Protein AF-A0A6P4Y037-F1 (afdb_monomer_lite)

Foldseek 3Di:
DDDDDDDDDDDDDDDDDDPDDPPPPDDDPVVVVVVVVVVVVVVVVVVVVVVVVVVVVVVVVVVVVVVVVVVVCLQQPPDVPRWFAQDVVRNCVRRRWDQADKHWHDVVIPPDDDHTAIAGTDDDDDDDDPPKQWWEWKKKKKWFQDAQCDVHGQWFWAFRNGDTFQEHACDDGPLNAANCLVVVNEDPRHVRRDRHRDMGMTIHIPRDPRRDDTRDIGHGPPPDPSIDMDMDTGHTDIDD

Organism: Branchiostoma belcheri (NCBI:txid7741)

pLDDT: mean 71.58, std 16.8, range [36.03, 97.5]

Structure (mmCIF, N/CA/C/O backbone):
data_AF-A0A6P4Y037-F1
#
_entry.id   AF-A0A6P4Y037-F1
#
loop_
_atom_site.group_PDB
_atom_site.id
_atom_site.type_symbol
_atom_site.label_atom_id
_atom_site.label_alt_id
_atom_site.label_comp_id
_atom_site.label_asym_id
_atom_site.label_entity_id
_atom_site.label_seq_id
_atom_site.pdbx_PDB_ins_code
_atom_site.Cartn_x
_atom_site.Cartn_y
_atom_site.Cartn_z
_atom_site.occupancy
_atom_site.B_iso_or_equiv
_atom_site.auth_seq_id
_atom_site.auth_comp_id
_atom_site.auth_asym_id
_atom_site.auth_atom_id
_atom_site.pdbx_PDB_model_num
ATOM 1 N N . MET A 1 1 ? -58.737 -23.165 139.922 1.00 46.06 1 MET A N 1
ATOM 2 C CA . MET A 1 1 ? -57.835 -24.198 139.369 1.00 46.06 1 MET A CA 1
ATOM 3 C C . MET A 1 1 ? -56.696 -23.477 138.660 1.00 46.06 1 MET A C 1
ATOM 5 O O . MET A 1 1 ? -56.949 -22.850 137.644 1.00 46.06 1 MET A O 1
ATOM 9 N N . GLY A 1 2 ? -55.505 -23.431 139.266 1.00 43.06 2 GLY A N 1
ATOM 10 C CA . GLY A 1 2 ? -54.270 -22.985 138.593 1.00 43.06 2 GLY A CA 1
ATOM 11 C C . GLY A 1 2 ? -53.546 -24.170 137.927 1.00 43.06 2 GLY A C 1
ATOM 12 O O . GLY A 1 2 ? -54.164 -25.226 137.804 1.00 43.06 2 GLY A O 1
ATOM 13 N N . PRO A 1 3 ? -52.217 -24.104 137.711 1.00 59.00 3 PRO A N 1
ATOM 14 C CA . PRO A 1 3 ? -51.467 -23.066 136.977 1.00 59.00 3 PRO A CA 1
ATOM 15 C C . PRO A 1 3 ? -50.309 -23.642 136.100 1.00 59.00 3 PRO A C 1
ATOM 17 O O . PRO A 1 3 ? -50.039 -24.831 136.168 1.00 59.00 3 PRO A O 1
ATOM 20 N N . ALA A 1 4 ? -49.592 -22.746 135.385 1.00 46.81 4 ALA A N 1
ATOM 21 C CA . ALA A 1 4 ? -48.190 -22.815 134.882 1.00 46.81 4 ALA A CA 1
ATOM 22 C C . ALA A 1 4 ? -47.787 -23.979 133.929 1.00 46.81 4 ALA A C 1
ATOM 24 O O . ALA A 1 4 ? -48.244 -25.097 134.065 1.00 46.81 4 ALA A O 1
ATOM 25 N N . GLY A 1 5 ? -46.907 -23.849 132.929 1.00 39.25 5 GLY A N 1
ATOM 26 C CA . GLY A 1 5 ? -45.852 -22.884 132.601 1.00 39.25 5 GLY A CA 1
ATOM 27 C C . GLY A 1 5 ? -45.168 -23.267 131.254 1.00 39.25 5 GLY A C 1
ATOM 28 O O . GLY A 1 5 ? -45.737 -24.060 130.508 1.00 39.25 5 GLY A O 1
ATOM 29 N N . PRO A 1 6 ? -43.989 -22.708 130.908 1.00 60.69 6 PRO A N 1
ATOM 30 C CA . PRO A 1 6 ? -43.602 -22.323 129.535 1.00 60.69 6 PRO A CA 1
ATOM 31 C C . PRO A 1 6 ? -42.522 -23.207 128.874 1.00 60.69 6 PRO A C 1
ATOM 33 O O . PRO A 1 6 ? -41.735 -23.818 129.587 1.00 60.69 6 PRO A O 1
ATOM 36 N N . ILE A 1 7 ? -42.383 -23.172 127.534 1.00 48.84 7 ILE A N 1
ATOM 37 C CA . ILE A 1 7 ? -41.143 -23.546 126.808 1.00 48.84 7 ILE A CA 1
ATOM 38 C C . ILE A 1 7 ? -40.977 -22.656 125.559 1.00 48.84 7 ILE A C 1
ATOM 40 O O . ILE A 1 7 ? -41.924 -22.457 124.803 1.00 48.84 7 ILE A O 1
ATOM 44 N N . GLY A 1 8 ? -39.776 -22.090 125.392 1.00 45.62 8 GLY A N 1
ATOM 45 C CA . GLY A 1 8 ? -39.368 -21.193 124.305 1.00 45.62 8 GLY A CA 1
ATOM 46 C C . GLY A 1 8 ? -38.952 -21.889 122.989 1.00 45.62 8 GLY A C 1
ATOM 47 O O . GLY A 1 8 ? -39.543 -22.895 122.611 1.00 45.62 8 GLY A O 1
ATOM 48 N N . PRO A 1 9 ? -37.988 -21.323 122.237 1.00 53.34 9 PRO A N 1
ATOM 49 C CA . PRO A 1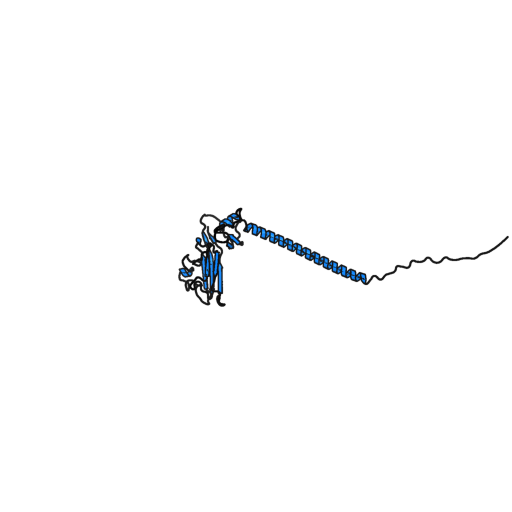 9 ? -38.153 -20.966 120.828 1.00 53.34 9 PRO A CA 1
ATOM 50 C C . PRO A 1 9 ? -37.649 -22.032 119.844 1.00 53.34 9 PRO A C 1
ATOM 52 O O . PRO A 1 9 ? -36.705 -22.760 120.129 1.00 53.34 9 PRO A O 1
ATOM 55 N N . GLN A 1 10 ? -38.209 -22.049 118.634 1.00 48.41 10 GLN A N 1
ATOM 56 C CA . GLN A 1 10 ? -37.624 -22.734 117.476 1.00 48.41 10 GLN A CA 1
ATOM 57 C C . GLN A 1 10 ? -37.529 -21.712 116.339 1.00 48.41 10 GLN A C 1
ATOM 59 O O . GLN A 1 10 ? -38.525 -21.362 115.706 1.00 48.41 10 GLN A O 1
ATOM 64 N N . GLY A 1 11 ? -36.326 -21.169 116.147 1.00 44.78 11 GLY A N 1
ATOM 65 C CA . GLY A 1 11 ? -35.997 -20.341 114.994 1.00 44.78 11 GLY A CA 1
ATOM 66 C C . GLY A 1 11 ? -36.106 -21.168 113.717 1.00 44.78 11 GLY A C 1
ATOM 67 O O . GLY A 1 11 ? -35.522 -22.245 113.616 1.00 44.78 11 GLY A O 1
ATOM 68 N N . LEU A 1 12 ? -36.871 -20.667 112.750 1.00 47.41 12 LEU A N 1
ATOM 69 C CA . LEU A 1 12 ? -36.958 -21.260 111.421 1.00 47.41 12 LEU A CA 1
ATOM 70 C C . LEU A 1 12 ? -35.676 -20.965 110.619 1.00 47.41 12 LEU A C 1
ATOM 72 O O . LEU A 1 12 ? -35.082 -19.894 110.778 1.00 47.41 12 LEU A O 1
ATOM 76 N N . PRO A 1 13 ? -35.228 -21.917 109.782 1.00 47.38 13 PRO A N 1
ATOM 77 C CA . PRO A 1 13 ? -33.900 -21.916 109.189 1.00 47.38 13 PRO A CA 1
ATOM 78 C C . PRO A 1 13 ? -33.744 -20.879 108.073 1.00 47.38 13 PRO A C 1
ATOM 80 O O . PRO A 1 13 ? -34.703 -20.404 107.468 1.00 47.38 13 PRO A O 1
ATOM 83 N N . GLY A 1 14 ? -32.479 -20.530 107.848 1.00 43.97 14 GLY A N 1
ATOM 84 C CA . GLY A 1 14 ? -32.017 -19.386 107.081 1.00 43.97 14 GLY A CA 1
ATOM 85 C C . GLY A 1 14 ? -32.585 -19.241 105.671 1.00 43.97 14 GLY A C 1
ATOM 86 O O . GLY A 1 14 ? -32.802 -20.190 104.923 1.00 43.97 14 GLY A O 1
ATOM 87 N N . ARG A 1 15 ? -32.737 -17.972 105.306 1.00 47.97 15 ARG A N 1
ATOM 88 C CA . ARG A 1 15 ? -32.942 -17.460 103.955 1.00 47.97 15 ARG A CA 1
ATOM 89 C C . ARG A 1 15 ? -31.844 -18.022 103.038 1.00 47.97 15 ARG A C 1
ATOM 91 O O . ARG A 1 15 ? -30.683 -17.638 103.161 1.00 47.97 15 ARG A O 1
ATOM 98 N N . ALA A 1 16 ? -32.203 -18.944 102.147 1.00 43.50 16 ALA A N 1
ATOM 99 C CA . ALA A 1 16 ? -31.295 -19.448 101.125 1.00 43.50 16 ALA A CA 1
ATOM 100 C C . ALA A 1 16 ? -30.916 -18.297 100.181 1.00 43.50 16 ALA A C 1
ATOM 102 O O . ALA A 1 16 ? -31.758 -17.736 99.481 1.00 43.50 16 ALA A O 1
ATOM 103 N N . VAL A 1 17 ? -29.641 -17.921 100.198 1.00 54.78 17 VAL A N 1
ATOM 104 C CA . VAL A 1 17 ? -29.031 -17.077 99.172 1.00 54.78 17 VAL A CA 1
ATOM 105 C C . VAL A 1 17 ? -28.939 -17.926 97.904 1.00 54.78 17 VAL A C 1
ATOM 107 O O . VAL A 1 17 ? -28.387 -19.025 97.942 1.00 54.78 17 VAL A O 1
ATOM 110 N N . CYS A 1 18 ? -29.499 -17.452 96.789 1.00 39.72 18 CYS A N 1
ATOM 111 C CA . CYS A 1 18 ? -29.304 -18.090 95.488 1.00 39.72 18 CYS A CA 1
ATOM 112 C C . CYS A 1 18 ? -27.795 -18.191 95.198 1.00 39.72 18 CYS A C 1
ATOM 114 O O . CYS A 1 18 ? -27.106 -17.175 95.326 1.00 39.72 18 CYS A O 1
ATOM 116 N N . PRO A 1 19 ? -27.254 -19.357 94.800 1.00 46.72 19 PRO A N 1
ATOM 117 C CA . PRO A 1 19 ? -25.864 -19.425 94.380 1.00 46.72 19 PRO A CA 1
ATOM 118 C C . PRO A 1 19 ? -25.681 -18.534 93.149 1.00 46.72 19 PRO A C 1
ATOM 120 O O . PRO A 1 19 ? -26.444 -18.621 92.182 1.00 46.72 19 PRO A O 1
ATOM 123 N N . ALA A 1 20 ? -24.678 -17.658 93.213 1.00 51.97 20 ALA A N 1
ATOM 124 C CA . ALA A 1 20 ? -24.208 -16.896 92.068 1.00 51.97 20 ALA A CA 1
ATOM 125 C C . ALA A 1 20 ? -23.927 -17.848 90.893 1.00 51.97 20 ALA A C 1
ATOM 127 O O . ALA A 1 20 ? -23.532 -18.999 91.087 1.00 51.97 20 ALA A O 1
ATOM 128 N N . GLY A 1 21 ? -24.210 -17.357 89.687 1.00 44.84 21 GLY A N 1
ATOM 129 C CA . GLY A 1 21 ? -24.325 -18.136 88.462 1.00 44.84 21 GLY A CA 1
ATOM 130 C C . GLY A 1 21 ? -23.210 -19.151 88.217 1.00 44.84 21 GLY A C 1
ATOM 131 O O . GLY A 1 21 ? -22.041 -18.937 88.529 1.00 44.84 21 GLY A O 1
ATOM 132 N N . ARG A 1 22 ? -23.588 -20.258 87.567 1.00 47.19 22 ARG A N 1
ATOM 133 C CA . ARG A 1 22 ? -22.626 -21.136 86.903 1.00 47.19 22 ARG A CA 1
ATOM 134 C C . ARG A 1 22 ? -21.908 -20.320 85.833 1.00 47.19 22 ARG A C 1
ATOM 136 O O . ARG A 1 22 ? -22.471 -20.051 84.775 1.00 47.19 22 ARG A O 1
ATOM 143 N N . THR A 1 23 ? -20.659 -19.966 86.094 1.00 49.66 23 THR A N 1
ATOM 144 C CA . THR A 1 23 ? -19.696 -19.588 85.064 1.00 49.66 23 THR A CA 1
ATOM 145 C C . THR A 1 23 ? -19.337 -20.853 84.284 1.00 49.66 23 THR A C 1
ATOM 147 O O . THR A 1 23 ? -18.338 -21.519 84.536 1.00 49.66 23 THR A O 1
ATOM 150 N N . GLY A 1 24 ? -20.205 -21.247 83.349 1.00 53.47 24 GLY A N 1
ATOM 151 C CA . GLY A 1 24 ? -19.812 -22.193 82.312 1.00 53.47 24 GLY A CA 1
ATOM 152 C C . GLY A 1 24 ? -18.671 -21.555 81.532 1.00 53.47 24 GLY A C 1
ATOM 153 O O . GLY A 1 24 ? -18.860 -20.474 80.993 1.00 53.47 24 GLY A O 1
ATOM 154 N N . THR A 1 25 ? -17.489 -22.171 81.530 1.00 56.25 25 THR A N 1
ATOM 155 C CA . THR A 1 25 ? -16.308 -21.693 80.801 1.00 56.25 25 THR A CA 1
ATOM 156 C C . THR A 1 25 ? -16.637 -21.497 79.316 1.00 56.25 25 THR A C 1
ATOM 158 O O . THR A 1 25 ? -16.788 -22.501 78.613 1.00 56.25 25 THR A O 1
ATOM 161 N N . PRO A 1 26 ? -16.702 -20.258 78.796 1.00 53.12 26 PRO A N 1
ATOM 162 C CA . PRO A 1 26 ? -16.909 -20.001 77.381 1.00 53.12 26 PRO A CA 1
ATOM 163 C C . PRO A 1 26 ? -15.596 -19.444 76.832 1.00 53.12 26 PRO A C 1
ATOM 165 O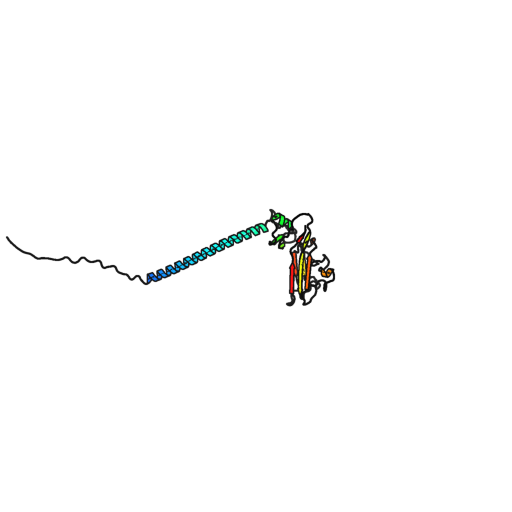 O . PRO A 1 26 ? -15.351 -18.249 76.926 1.00 53.12 26 PRO A O 1
ATOM 168 N N . ALA A 1 27 ? -14.682 -20.295 76.360 1.00 54.00 27 ALA A N 1
ATOM 169 C CA . ALA A 1 27 ? -13.371 -19.763 75.961 1.00 54.00 27 ALA A CA 1
ATOM 170 C C . ALA A 1 27 ? -12.726 -20.399 74.727 1.00 54.00 27 ALA A C 1
ATOM 172 O O . ALA A 1 27 ? -11.996 -19.708 74.030 1.00 54.00 27 ALA A O 1
ATOM 173 N N . LYS A 1 28 ? -12.978 -21.677 74.404 1.00 55.09 28 LYS A N 1
ATOM 174 C CA . LYS A 1 28 ? -12.270 -22.337 73.283 1.00 55.09 28 LYS A CA 1
ATOM 175 C C . LYS A 1 28 ? -13.087 -22.502 71.998 1.00 55.09 28 LYS A C 1
ATOM 177 O O . LYS A 1 28 ? -12.509 -22.435 70.921 1.00 55.09 28 LYS A O 1
ATOM 182 N N . SER A 1 29 ? -14.404 -22.696 72.082 1.00 57.47 29 SER A N 1
ATOM 183 C CA . SER A 1 29 ? -15.273 -22.825 70.898 1.00 57.47 29 SER A CA 1
ATOM 184 C C . SER A 1 29 ? -15.662 -21.476 70.287 1.00 57.47 29 SER A C 1
ATOM 186 O O . SER A 1 29 ? -15.746 -21.377 69.070 1.00 57.47 29 SER A O 1
ATOM 188 N N . SER A 1 30 ? -15.836 -20.440 71.116 1.00 63.47 30 SER A N 1
ATOM 189 C CA . SER A 1 30 ? -16.177 -19.079 70.671 1.00 63.47 30 SER A CA 1
ATOM 190 C C . SER A 1 30 ? -15.052 -18.458 69.847 1.00 63.47 30 SER A C 1
ATOM 192 O O . SER A 1 30 ? -15.274 -18.085 68.707 1.00 63.47 30 SER A O 1
ATOM 194 N N . ALA A 1 31 ? -13.815 -18.484 70.357 1.00 69.19 31 ALA A N 1
ATOM 195 C CA . ALA A 1 31 ? -12.675 -17.859 69.686 1.00 69.19 31 ALA A CA 1
ATOM 196 C C . ALA A 1 31 ? -12.398 -18.439 68.286 1.00 69.19 31 ALA A C 1
ATOM 198 O O . ALA A 1 31 ? -12.046 -17.704 67.372 1.00 69.19 31 ALA A O 1
ATOM 199 N N . ARG A 1 32 ? -12.595 -19.754 68.095 1.00 78.81 32 ARG A N 1
ATOM 200 C CA . ARG A 1 32 ? -12.432 -20.404 66.784 1.00 78.81 32 ARG A CA 1
ATOM 201 C C . ARG A 1 32 ? -13.523 -19.991 65.793 1.00 78.81 32 ARG A C 1
ATOM 203 O O . ARG A 1 32 ? -13.228 -19.828 64.613 1.00 78.81 32 ARG A O 1
ATOM 210 N N . ALA A 1 33 ? -14.757 -19.829 66.269 1.00 78.75 33 ALA A N 1
ATOM 211 C CA . ALA A 1 33 ? -15.854 -19.325 65.452 1.00 78.75 33 ALA A CA 1
ATOM 212 C C . ALA A 1 33 ? -15.632 -17.849 65.081 1.00 78.75 33 ALA A C 1
ATOM 214 O O . ALA A 1 33 ? -15.822 -17.487 63.924 1.00 78.75 33 ALA A O 1
ATOM 215 N N . ASP A 1 34 ? -15.139 -17.033 66.015 1.00 84.81 34 ASP A N 1
ATOM 216 C CA . ASP A 1 34 ? -14.835 -15.617 65.781 1.00 84.81 34 ASP A CA 1
ATOM 217 C C . ASP A 1 34 ? -13.745 -15.440 64.705 1.00 84.81 34 ASP A C 1
ATOM 219 O O . ASP A 1 34 ? -13.884 -14.601 63.815 1.00 84.81 34 ASP A O 1
ATOM 223 N N . THR A 1 35 ? -12.706 -16.288 64.706 1.00 87.56 35 THR A N 1
ATOM 224 C CA . THR A 1 35 ? -11.666 -16.285 63.657 1.00 87.56 35 THR A CA 1
ATOM 225 C C . THR A 1 35 ? -12.218 -16.685 62.284 1.00 87.56 35 THR A C 1
ATOM 227 O O . THR A 1 35 ? -11.934 -16.016 61.290 1.00 87.56 35 THR A O 1
ATOM 230 N N . GLN A 1 36 ? -13.058 -17.725 62.213 1.00 91.81 36 GLN A N 1
ATOM 231 C CA . GLN A 1 36 ? -13.683 -18.127 60.944 1.00 91.81 36 GLN A CA 1
ATOM 232 C C . GLN A 1 36 ? -14.624 -17.050 60.400 1.00 91.81 36 GLN A C 1
ATOM 234 O O . GLN A 1 36 ? -14.677 -16.839 59.191 1.00 91.81 36 GLN A O 1
ATOM 239 N N . ILE A 1 37 ? -15.346 -16.352 61.278 1.00 90.06 37 ILE A N 1
ATOM 240 C CA . ILE A 1 37 ? -16.203 -15.229 60.894 1.00 90.06 37 ILE A CA 1
ATOM 241 C C . ILE A 1 37 ? -15.354 -14.087 60.326 1.00 90.06 37 ILE A C 1
ATOM 243 O O . ILE A 1 37 ? -15.711 -13.553 59.278 1.00 90.06 37 ILE A O 1
ATOM 247 N N . SER A 1 38 ? -14.215 -13.754 60.946 1.00 90.44 38 SER A N 1
ATOM 248 C CA . SER A 1 38 ? -13.330 -12.705 60.421 1.00 90.44 38 SER A CA 1
ATOM 249 C C . SER A 1 38 ? -12.710 -13.060 59.065 1.00 90.44 38 SER A C 1
ATOM 251 O O . SER A 1 38 ? -12.646 -12.206 58.182 1.00 90.44 38 SER A O 1
ATOM 253 N N . GLU A 1 39 ? -12.320 -14.322 58.856 1.00 93.75 39 GLU A N 1
ATOM 254 C CA . GLU A 1 39 ? -11.796 -14.797 57.566 1.00 93.75 39 GLU A CA 1
ATOM 255 C C . GLU A 1 39 ? -12.875 -14.760 56.477 1.00 93.75 39 GLU A C 1
ATOM 257 O O . GLU A 1 39 ? -12.643 -14.247 55.384 1.00 93.75 39 GLU A O 1
ATOM 262 N N . LEU A 1 40 ? -14.086 -15.235 56.785 1.00 93.81 40 LEU A N 1
ATOM 263 C CA . LEU A 1 40 ? -15.228 -15.174 55.870 1.00 93.81 40 LEU A CA 1
ATOM 264 C C . LEU A 1 40 ? -15.601 -13.736 55.502 1.00 93.81 40 LEU A C 1
ATOM 266 O O . LEU A 1 40 ? -15.926 -13.471 54.348 1.00 93.81 40 LEU A O 1
ATOM 270 N N . GLN A 1 41 ? -15.537 -12.806 56.455 1.00 95.38 41 GLN A N 1
ATOM 271 C CA . GLN A 1 41 ? -15.779 -11.388 56.196 1.00 95.38 41 GLN A CA 1
ATOM 272 C C . GLN A 1 41 ? -14.710 -10.791 55.281 1.00 95.38 41 GLN A C 1
ATOM 274 O O . GLN A 1 41 ? -15.065 -10.078 54.345 1.00 95.38 41 GLN A O 1
ATOM 279 N N . SER A 1 42 ? -13.433 -11.115 55.502 1.00 95.12 42 SER A N 1
ATOM 280 C CA . SER A 1 42 ? -12.339 -10.676 54.628 1.00 95.12 42 SER A CA 1
ATOM 281 C C . SER A 1 42 ? -12.519 -11.203 53.204 1.00 95.12 42 SER A C 1
ATOM 283 O O . SER A 1 42 ? -12.482 -10.430 52.250 1.00 95.12 42 SER A O 1
ATOM 285 N N . ASN A 1 43 ? -12.816 -12.496 53.062 1.00 96.06 43 ASN A N 1
ATOM 286 C CA . ASN A 1 43 ? -13.037 -13.119 51.757 1.00 96.06 43 ASN A CA 1
ATOM 287 C C . ASN A 1 43 ? -14.269 -12.540 51.047 1.00 96.06 43 ASN A C 1
ATOM 289 O O . ASN A 1 43 ? -14.262 -12.371 49.832 1.00 96.06 43 ASN A O 1
ATOM 293 N N . TYR A 1 44 ? -15.331 -12.213 51.788 1.00 94.75 44 TYR A N 1
ATOM 294 C CA . TYR A 1 44 ? -16.520 -11.577 51.222 1.00 94.75 44 TYR A CA 1
ATOM 295 C C . TYR A 1 44 ? -16.228 -10.158 50.712 1.00 94.75 44 TYR A C 1
ATOM 297 O O . TYR A 1 44 ? -16.732 -9.774 49.656 1.00 94.75 44 TYR A O 1
ATOM 305 N N . GLN A 1 45 ? -15.401 -9.389 51.428 1.00 96.62 45 GLN A N 1
ATOM 306 C CA . GLN A 1 45 ? -14.959 -8.064 50.979 1.00 96.62 45 GLN A CA 1
ATOM 307 C C . GLN A 1 45 ? -14.123 -8.167 49.699 1.00 96.62 45 GLN A C 1
ATOM 309 O O . GLN A 1 45 ? -14.448 -7.509 48.713 1.00 96.62 45 GLN A O 1
ATOM 314 N N . GLU A 1 46 ? -13.130 -9.057 49.674 1.00 96.62 46 GLU A N 1
ATOM 315 C CA . GLU A 1 46 ? -12.274 -9.270 48.501 1.00 96.62 46 GLU A CA 1
ATOM 316 C C . GLU A 1 46 ? -13.083 -9.728 47.278 1.00 96.62 46 GLU A C 1
ATOM 318 O O . GLU A 1 46 ? -12.930 -9.191 46.180 1.00 96.62 46 GLU A O 1
ATOM 323 N N . LEU A 1 47 ? -14.024 -10.658 47.469 1.00 96.12 47 LEU A N 1
ATOM 324 C CA . LEU A 1 47 ? -14.909 -11.119 46.399 1.00 96.12 47 LEU A CA 1
ATOM 325 C C . LEU A 1 47 ? -15.827 -9.997 45.882 1.00 96.12 47 LEU A C 1
ATOM 327 O O . LEU A 1 47 ? -16.115 -9.924 44.684 1.00 96.12 47 LEU A O 1
ATOM 331 N N . THR A 1 48 ? -16.277 -9.104 46.767 1.00 95.62 48 THR A N 1
ATOM 332 C CA . THR A 1 48 ? -17.086 -7.935 46.389 1.00 95.62 48 THR A CA 1
ATOM 333 C C . THR A 1 48 ? -16.267 -6.960 45.546 1.00 95.62 48 THR A C 1
ATOM 335 O O . THR A 1 48 ? -16.748 -6.474 44.519 1.00 95.62 48 THR A O 1
ATOM 338 N N . GLU A 1 49 ? -15.014 -6.724 45.928 1.00 97.50 49 GLU A N 1
ATOM 339 C CA . GLU A 1 49 ? -14.093 -5.854 45.199 1.00 97.50 49 GLU A CA 1
ATOM 340 C C . GLU A 1 49 ? -13.766 -6.428 43.811 1.00 97.50 49 GLU A C 1
ATOM 342 O O . GLU A 1 49 ? -13.921 -5.732 42.805 1.00 97.50 49 GLU A O 1
ATOM 347 N N . GLN A 1 50 ? -13.473 -7.730 43.720 1.00 96.81 50 GLN A N 1
ATOM 348 C CA . GLN A 1 50 ? -13.285 -8.424 42.440 1.00 96.81 50 GLN A CA 1
ATOM 349 C C . GLN A 1 50 ? -14.523 -8.337 41.540 1.00 96.81 50 GLN A C 1
ATOM 351 O O . GLN A 1 50 ? -14.408 -8.049 40.347 1.00 96.81 50 GLN A O 1
ATOM 356 N N . THR A 1 51 ? -15.717 -8.535 42.104 1.00 95.62 51 THR A N 1
ATOM 357 C CA . THR A 1 51 ? -16.980 -8.440 41.354 1.00 95.62 51 THR A CA 1
ATOM 358 C C . THR A 1 51 ? -17.210 -7.020 40.831 1.00 95.62 51 THR A C 1
ATOM 360 O O . THR A 1 51 ? -17.663 -6.844 39.698 1.00 95.62 51 THR A O 1
ATOM 363 N N . SER A 1 52 ? -16.859 -5.998 41.618 1.00 97.19 52 SER A N 1
ATOM 364 C CA . SER A 1 52 ? -16.929 -4.598 41.185 1.00 97.19 52 SER A CA 1
ATOM 365 C C . SER A 1 52 ? -15.941 -4.291 40.050 1.00 97.19 52 SER A C 1
ATOM 367 O O . SER A 1 52 ? -16.317 -3.644 39.072 1.00 97.19 52 SER A O 1
ATOM 369 N N . GLY A 1 53 ? -14.722 -4.840 40.114 1.00 97.06 53 GLY A N 1
ATOM 370 C CA . GLY A 1 53 ? -13.706 -4.692 39.071 1.00 97.06 53 GLY A CA 1
ATOM 371 C C . GLY A 1 53 ? -14.114 -5.355 37.754 1.00 97.06 53 GLY A C 1
ATOM 372 O O . GLY A 1 53 ? -14.041 -4.727 36.699 1.00 97.06 53 GLY A O 1
ATOM 373 N N . LEU A 1 54 ? -14.630 -6.585 37.813 1.00 95.44 54 LEU A N 1
ATOM 374 C CA . LEU A 1 54 ? -15.174 -7.295 36.648 1.00 95.44 54 LEU A CA 1
ATOM 375 C C . LEU A 1 54 ? -16.349 -6.544 36.014 1.00 95.44 54 LEU A C 1
ATOM 377 O O . LEU A 1 54 ? -16.441 -6.451 34.791 1.00 95.44 54 LEU A O 1
ATOM 381 N N . ARG A 1 55 ? -17.231 -5.960 36.832 1.00 96.69 55 ARG A N 1
ATOM 382 C CA . ARG A 1 55 ? -18.329 -5.125 36.335 1.00 96.69 55 ARG A CA 1
ATOM 383 C C . ARG A 1 55 ? -17.807 -3.895 35.592 1.00 96.69 55 ARG A C 1
ATOM 385 O O . ARG A 1 55 ? -18.274 -3.613 34.494 1.00 96.69 55 ARG A O 1
ATOM 392 N N . GLN A 1 56 ? -16.808 -3.215 36.150 1.00 97.06 56 GLN A N 1
ATOM 393 C CA . GLN A 1 56 ? -16.185 -2.053 35.517 1.00 97.06 56 GLN A CA 1
ATOM 394 C C . GLN A 1 56 ? -15.517 -2.416 34.183 1.00 97.06 56 GLN A C 1
ATOM 396 O O . GLN A 1 56 ? -15.641 -1.670 33.212 1.00 97.06 56 GLN A O 1
ATOM 401 N N . GLN A 1 57 ? -14.840 -3.567 34.123 1.00 94.88 57 GLN A N 1
ATOM 402 C CA . GLN A 1 57 ? -14.228 -4.080 32.895 1.00 94.88 57 GLN A CA 1
ATOM 403 C C . GLN A 1 57 ? -15.269 -4.400 31.822 1.00 94.88 57 GLN A C 1
ATOM 405 O O . GLN A 1 57 ? -15.053 -4.077 30.657 1.00 94.88 57 GLN A O 1
ATOM 410 N N . ASN A 1 58 ? -16.406 -4.986 32.199 1.00 94.75 58 ASN A N 1
ATOM 411 C CA . ASN A 1 58 ? -17.492 -5.245 31.257 1.00 94.75 58 ASN A CA 1
ATOM 412 C C . ASN A 1 58 ? -18.082 -3.943 30.700 1.00 94.75 58 ASN A C 1
ATOM 414 O O . ASN A 1 58 ? -18.274 -3.838 29.493 1.00 94.75 58 ASN A O 1
ATOM 418 N N . GLU A 1 59 ? -18.285 -2.922 31.536 1.00 96.94 59 GLU A N 1
ATOM 419 C CA . GLU A 1 59 ? -18.756 -1.606 31.075 1.00 96.94 59 GLU A CA 1
ATOM 420 C C . GLU A 1 59 ? -17.748 -0.918 30.132 1.00 96.94 59 GLU A C 1
ATOM 422 O O . GLU A 1 59 ? -18.142 -0.246 29.176 1.00 96.94 59 GLU A O 1
ATOM 427 N N . ASP A 1 60 ? -16.443 -1.078 30.372 1.00 95.56 60 ASP A N 1
ATOM 428 C CA . ASP A 1 60 ? -15.399 -0.589 29.461 1.00 95.56 60 ASP A CA 1
ATOM 429 C C . ASP A 1 60 ? -15.407 -1.344 28.123 1.00 95.56 60 ASP A C 1
ATOM 431 O O . ASP A 1 60 ? -15.378 -0.730 27.053 1.00 95.56 60 ASP A O 1
ATOM 435 N N . LEU A 1 61 ? -15.521 -2.673 28.170 1.00 94.25 61 LEU A N 1
ATOM 436 C CA . LEU A 1 61 ? -15.619 -3.512 26.977 1.00 94.25 61 LEU A CA 1
ATOM 437 C C . LEU A 1 61 ? -16.852 -3.165 26.139 1.00 94.25 61 LEU A C 1
ATOM 439 O O . LEU A 1 61 ? -16.731 -3.023 24.923 1.00 94.25 61 LEU A O 1
ATOM 443 N N . GLU A 1 62 ? -18.008 -2.958 26.767 1.00 95.12 62 GLU A N 1
ATOM 444 C CA . GLU A 1 62 ? -19.233 -2.524 26.087 1.00 95.12 62 GLU A CA 1
ATOM 445 C C . GLU A 1 62 ? -19.062 -1.151 25.424 1.00 95.12 62 GLU A C 1
ATOM 447 O O . GLU A 1 62 ? -19.479 -0.955 24.279 1.00 95.12 62 GLU A O 1
ATOM 452 N N . LYS A 1 63 ? -18.373 -0.206 26.078 1.00 93.12 63 LYS A N 1
ATOM 453 C CA . LYS A 1 63 ? -18.050 1.093 25.463 1.00 93.12 63 LYS A CA 1
ATOM 454 C C . LYS A 1 63 ? -17.152 0.926 24.243 1.00 93.12 63 LYS A C 1
ATOM 456 O O . LYS A 1 63 ? -17.446 1.504 23.195 1.00 93.12 63 LYS A O 1
ATOM 461 N N . ARG A 1 64 ? -16.093 0.121 24.340 1.00 87.31 64 ARG A N 1
ATOM 462 C CA . ARG A 1 64 ? -15.176 -0.141 23.217 1.00 87.31 64 ARG A CA 1
ATOM 463 C C . ARG A 1 64 ? -15.883 -0.843 22.058 1.00 87.31 64 ARG A C 1
ATOM 465 O O . ARG A 1 64 ? -15.663 -0.468 20.908 1.00 87.31 64 ARG A O 1
ATOM 472 N N . LEU A 1 65 ? -16.776 -1.787 22.354 1.00 86.62 65 LEU A N 1
ATOM 473 C CA . LEU A 1 65 ? -17.646 -2.423 21.364 1.00 86.62 65 LEU A CA 1
ATOM 474 C C . LEU A 1 65 ? -18.568 -1.408 20.691 1.00 86.62 65 LEU A C 1
ATOM 476 O O . LEU A 1 65 ? -18.643 -1.402 19.470 1.00 86.62 65 LEU A O 1
ATOM 480 N N . SER A 1 66 ? -19.187 -0.489 21.437 1.00 86.88 66 SER A N 1
ATOM 481 C CA . SER A 1 66 ? -20.057 0.540 20.845 1.00 86.88 66 SER A CA 1
ATOM 482 C C . SER A 1 66 ? -19.309 1.452 19.861 1.00 86.88 66 SER A C 1
ATOM 484 O O . SER A 1 66 ? -19.838 1.821 18.809 1.00 86.88 66 SER A O 1
ATOM 486 N N . VAL A 1 67 ? -18.047 1.772 20.172 1.00 80.56 67 VAL A N 1
ATOM 487 C CA . VAL A 1 67 ? -17.162 2.540 19.292 1.00 80.56 67 VAL A CA 1
ATOM 488 C C . VAL A 1 67 ? -16.835 1.726 18.046 1.00 80.56 67 VAL A C 1
ATOM 490 O O . VAL A 1 67 ? -16.979 2.250 16.944 1.00 80.56 67 VAL A O 1
ATOM 493 N N . LEU A 1 68 ? -16.463 0.453 18.195 1.00 74.31 68 LEU A N 1
ATOM 494 C CA . LEU A 1 68 ? -16.192 -0.439 17.065 1.00 74.31 68 LEU A CA 1
ATOM 495 C C . LEU A 1 68 ? -17.426 -0.654 16.186 1.00 74.31 68 LEU A C 1
ATOM 497 O O . LEU A 1 68 ? -17.311 -0.571 14.973 1.00 74.31 68 LEU A O 1
ATOM 501 N N . GLU A 1 69 ? -18.614 -0.846 16.753 1.00 79.44 69 GLU A N 1
ATOM 502 C CA . GLU A 1 69 ? -19.860 -0.967 15.989 1.00 79.44 69 GLU A CA 1
ATOM 503 C C . GLU A 1 69 ? -20.205 0.314 15.233 1.00 79.44 69 GLU A C 1
ATOM 505 O O . GLU A 1 69 ? -20.768 0.264 14.142 1.00 79.44 69 GLU A O 1
ATOM 510 N N . LYS A 1 70 ? -19.914 1.481 15.814 1.00 69.75 70 LYS A N 1
ATOM 511 C CA . LYS A 1 70 ? -20.080 2.763 15.125 1.00 69.75 70 LYS A CA 1
ATOM 512 C C . LYS A 1 70 ? -19.085 2.900 13.973 1.00 69.75 70 LYS A C 1
ATOM 514 O O . LYS A 1 70 ? -19.485 3.348 12.905 1.00 69.75 70 LYS A O 1
ATOM 519 N N . HIS A 1 71 ? -17.838 2.468 14.166 1.00 62.00 71 HIS A N 1
ATOM 520 C CA . HIS A 1 71 ? -16.851 2.410 13.087 1.00 62.00 71 HIS A CA 1
ATOM 521 C C . HIS A 1 71 ? -17.302 1.441 12.000 1.00 62.00 71 HIS A C 1
ATOM 523 O O . HIS A 1 71 ? -17.386 1.852 10.856 1.00 62.00 71 HIS A O 1
ATOM 529 N N . ILE A 1 72 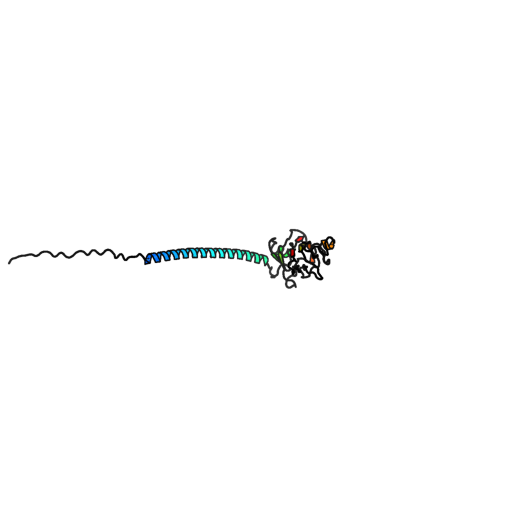? -17.712 0.220 12.354 1.00 63.78 72 ILE A N 1
ATOM 530 C CA . ILE A 1 72 ? -18.239 -0.764 11.405 1.00 63.78 72 ILE A CA 1
ATOM 531 C C . ILE A 1 72 ? -19.441 -0.192 10.666 1.00 63.78 72 ILE A C 1
ATOM 533 O O . ILE A 1 72 ? -19.420 -0.230 9.454 1.00 63.78 72 ILE A O 1
ATOM 537 N N . ARG A 1 73 ? -20.440 0.404 11.332 1.00 62.62 73 ARG A N 1
ATOM 538 C CA . ARG A 1 73 ? -21.581 1.044 10.646 1.00 62.62 73 ARG A CA 1
ATOM 539 C C . ARG A 1 73 ? -21.140 2.126 9.658 1.00 62.62 73 ARG A C 1
ATOM 541 O O . ARG A 1 73 ? -21.692 2.182 8.567 1.00 62.62 73 ARG A O 1
ATOM 548 N N . ASN A 1 74 ? -20.138 2.930 10.009 1.00 54.00 74 ASN A N 1
ATOM 549 C CA . ASN A 1 74 ? -19.557 3.926 9.108 1.00 54.00 74 ASN A CA 1
ATOM 550 C C . ASN A 1 74 ? -18.755 3.291 7.955 1.00 54.00 74 ASN A C 1
ATOM 552 O O . ASN A 1 74 ? -18.815 3.785 6.838 1.00 54.00 74 ASN A O 1
ATOM 556 N N . THR A 1 75 ? -18.060 2.175 8.186 1.00 50.38 75 THR A N 1
ATOM 557 C CA . THR A 1 75 ? -17.304 1.415 7.173 1.00 50.38 75 THR A CA 1
ATOM 558 C C . THR A 1 75 ? -18.214 0.551 6.287 1.00 50.38 75 THR A C 1
ATOM 560 O O . THR A 1 75 ? -17.905 0.295 5.129 1.00 50.38 75 THR A O 1
ATOM 563 N N . THR A 1 76 ? -19.357 0.109 6.814 1.00 49.69 76 THR A N 1
ATOM 564 C CA . THR A 1 76 ? -20.371 -0.720 6.157 1.00 49.69 76 THR A CA 1
ATOM 565 C C . THR A 1 76 ? -21.613 0.085 5.803 1.00 49.69 76 THR A C 1
ATOM 567 O O . THR A 1 76 ? -22.685 -0.512 5.661 1.00 49.69 76 THR A O 1
ATOM 570 N N . HIS A 1 77 ? -21.506 1.408 5.621 1.00 50.59 77 HIS A N 1
ATOM 571 C CA . HIS A 1 77 ? -22.537 2.212 4.957 1.00 50.59 77 HIS A CA 1
ATOM 572 C C . HIS A 1 77 ? -22.584 1.850 3.457 1.00 50.59 77 HIS A C 1
ATOM 574 O O . HIS A 1 77 ? -22.351 2.636 2.543 1.00 50.59 77 HIS A O 1
ATOM 580 N N . SER A 1 78 ? -22.903 0.579 3.211 1.00 47.28 78 SER A N 1
ATOM 581 C CA . SER A 1 78 ? -23.963 0.191 2.311 1.00 47.28 78 SER A CA 1
ATOM 582 C C . SER A 1 78 ? -25.054 1.253 2.354 1.00 47.28 78 SER A C 1
ATOM 584 O O . SER A 1 78 ? -25.811 1.398 3.314 1.00 47.28 78 SER A O 1
ATOM 586 N N . ASP A 1 79 ? -25.114 2.018 1.277 1.00 50.59 79 ASP A N 1
ATOM 587 C CA . ASP A 1 79 ? -26.378 2.564 0.840 1.00 50.59 79 ASP A CA 1
ATOM 588 C C . ASP A 1 79 ? -27.381 1.397 0.670 1.00 50.59 79 ASP A C 1
ATOM 590 O O . ASP A 1 79 ? -26.998 0.221 0.691 1.00 50.59 79 ASP A O 1
ATOM 594 N N . SER A 1 80 ? -28.659 1.711 0.486 1.00 52.03 80 SER A N 1
ATOM 595 C CA . SER A 1 80 ? -29.822 0.812 0.307 1.00 52.03 80 SER A CA 1
ATOM 596 C C . SER A 1 80 ? -29.660 -0.429 -0.612 1.00 52.03 80 SER A C 1
ATOM 598 O O . SER A 1 80 ? -30.567 -1.255 -0.707 1.00 52.03 80 SER A O 1
ATOM 600 N N . THR A 1 81 ? -28.511 -0.592 -1.266 1.00 56.72 81 THR A N 1
ATOM 601 C CA . THR A 1 81 ? -28.112 -1.660 -2.184 1.00 56.72 81 THR A CA 1
ATOM 602 C C . THR A 1 81 ? -27.240 -2.766 -1.561 1.00 56.72 81 THR A C 1
ATOM 604 O O . THR A 1 81 ? -27.190 -3.857 -2.126 1.00 56.72 81 THR A O 1
ATOM 607 N N . GLY A 1 82 ? -26.578 -2.545 -0.413 1.00 65.19 82 GLY A N 1
ATOM 608 C CA . GLY A 1 82 ? -25.756 -3.576 0.252 1.00 65.19 82 GLY A CA 1
ATOM 609 C C . GLY A 1 82 ? -24.362 -3.815 -0.349 1.00 65.19 82 GLY A C 1
ATOM 610 O O . GLY A 1 82 ? -23.731 -4.815 -0.008 1.00 65.19 82 GLY A O 1
ATOM 611 N N . TYR A 1 83 ? -23.880 -2.932 -1.232 1.00 69.94 83 TYR A N 1
ATOM 612 C CA . TYR A 1 83 ? -22.613 -3.110 -1.954 1.00 69.94 83 TYR A CA 1
ATOM 613 C C . TYR A 1 83 ? -21.539 -2.078 -1.570 1.00 69.94 83 TYR A C 1
ATOM 615 O O . TYR A 1 83 ? -21.885 -0.917 -1.298 1.00 69.94 83 TYR A O 1
ATOM 623 N N . PRO A 1 84 ? -20.246 -2.475 -1.560 1.00 71.06 84 PRO A N 1
ATOM 624 C CA . PRO A 1 84 ? -19.144 -1.546 -1.337 1.00 71.06 84 PRO A CA 1
ATOM 625 C C . PRO A 1 84 ? -19.107 -0.445 -2.412 1.00 71.06 84 PRO A C 1
ATOM 627 O O . PRO A 1 84 ? -19.540 -0.680 -3.541 1.00 71.06 84 PRO A O 1
ATOM 630 N N . PRO A 1 85 ? -18.632 0.764 -2.072 1.00 73.38 85 PRO A N 1
ATOM 631 C CA . PRO A 1 85 ? -18.422 1.837 -3.042 1.00 73.38 85 PRO A CA 1
ATOM 632 C C . PRO A 1 85 ? -17.404 1.428 -4.112 1.00 73.38 85 PRO A C 1
ATOM 634 O O . PRO A 1 85 ? -16.472 0.687 -3.833 1.00 73.38 85 PRO A O 1
ATOM 637 N N . SER A 1 86 ? -17.560 1.925 -5.331 1.00 73.75 86 SER A N 1
ATOM 638 C CA . SER A 1 86 ? -16.709 1.601 -6.480 1.00 73.75 86 SER A CA 1
ATOM 639 C C . SER A 1 86 ? -15.445 2.455 -6.586 1.00 73.75 86 SER A C 1
ATOM 641 O O . SER A 1 86 ? -14.488 2.075 -7.258 1.00 73.75 86 SER A O 1
ATOM 643 N N . SER A 1 87 ? -15.398 3.597 -5.899 1.00 68.12 87 SER A N 1
ATOM 644 C CA . SER A 1 87 ? -14.259 4.515 -5.937 1.00 68.12 87 SER A CA 1
ATOM 645 C C . SER A 1 87 ? -14.092 5.290 -4.631 1.00 68.12 87 SER A C 1
ATOM 647 O O . SER A 1 87 ? -15.012 5.387 -3.820 1.00 68.12 87 SER A O 1
ATOM 649 N N . CYS A 1 88 ? -12.915 5.894 -4.440 1.00 66.38 88 CYS A N 1
ATOM 650 C CA . CYS A 1 88 ? -12.675 6.819 -3.330 1.00 66.38 88 CYS A CA 1
ATOM 651 C C . CYS A 1 88 ? -13.568 8.070 -3.393 1.00 66.38 88 CYS A C 1
ATOM 653 O O . CYS A 1 88 ? -13.924 8.601 -2.346 1.00 66.38 88 CYS A O 1
ATOM 655 N N . THR A 1 89 ? -13.973 8.515 -4.588 1.00 66.06 89 THR A N 1
ATOM 656 C CA . THR A 1 89 ? -14.959 9.596 -4.753 1.00 66.06 89 THR A CA 1
ATOM 657 C C . THR A 1 89 ? -16.293 9.192 -4.133 1.00 66.06 89 THR A C 1
ATOM 659 O O . THR A 1 89 ? -16.866 9.929 -3.338 1.00 66.06 89 THR A O 1
ATOM 662 N N . GLU A 1 90 ? -16.741 7.968 -4.404 1.00 69.31 90 GLU A N 1
ATOM 663 C CA . GLU A 1 90 ? -17.980 7.442 -3.840 1.00 69.31 90 GLU A CA 1
ATOM 664 C C . GLU A 1 90 ? -17.869 7.189 -2.325 1.00 69.31 90 GLU A C 1
ATOM 666 O O . GLU A 1 90 ? -18.820 7.433 -1.585 1.00 69.31 90 GLU A O 1
ATOM 671 N N . VAL A 1 91 ? -16.698 6.769 -1.829 1.00 71.25 91 VAL A N 1
ATOM 672 C CA . VAL A 1 91 ? -16.401 6.720 -0.382 1.00 71.25 91 VAL A CA 1
ATOM 673 C C . VAL A 1 91 ? -16.540 8.111 0.251 1.00 71.25 91 VAL 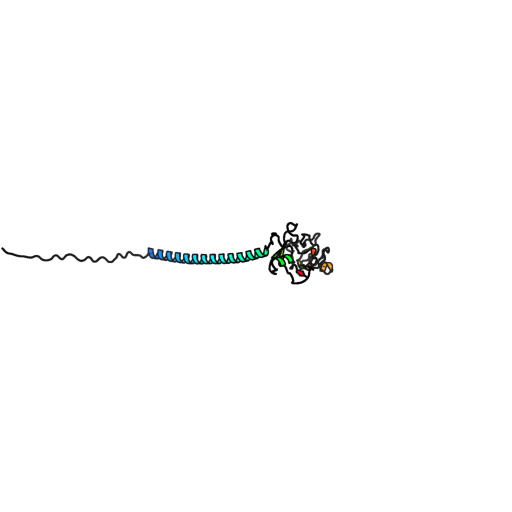A C 1
ATOM 675 O O . VAL A 1 91 ? -17.180 8.251 1.296 1.00 71.25 91 VAL A O 1
ATOM 678 N N . ALA A 1 92 ? -15.973 9.139 -0.386 1.00 67.25 92 ALA A N 1
ATOM 679 C CA . ALA A 1 92 ? -16.027 10.516 0.089 1.00 67.25 92 ALA A CA 1
ATOM 680 C C . ALA A 1 92 ? -17.454 11.054 0.166 1.00 67.25 92 ALA A C 1
ATOM 682 O O . ALA A 1 92 ? -17.844 11.620 1.187 1.00 67.25 92 ALA A O 1
ATOM 683 N N . GLU A 1 93 ? -18.232 10.840 -0.896 1.00 67.44 93 GLU A N 1
ATOM 684 C CA . GLU A 1 93 ? -19.629 11.266 -0.989 1.00 67.44 93 GLU A CA 1
ATOM 685 C C . GLU A 1 93 ? -20.518 10.551 0.036 1.00 67.44 93 GLU A C 1
ATOM 687 O O . GLU A 1 93 ? -21.433 11.163 0.591 1.00 67.44 93 GLU A O 1
ATOM 692 N N . ARG A 1 94 ? -20.250 9.267 0.316 1.00 70.88 94 ARG A N 1
ATOM 693 C CA . ARG A 1 94 ? -21.069 8.449 1.225 1.00 70.88 94 ARG A CA 1
ATOM 694 C C . ARG A 1 94 ? -20.755 8.656 2.703 1.00 70.88 94 ARG A C 1
ATOM 696 O O . ARG A 1 94 ? -21.665 8.570 3.527 1.00 70.88 94 ARG A O 1
ATOM 703 N N . SER A 1 95 ? -19.487 8.815 3.079 1.00 61.59 95 SER A N 1
ATOM 704 C CA . SER A 1 95 ? -19.077 8.683 4.491 1.00 61.59 95 SER A CA 1
ATOM 705 C C . SER A 1 95 ? -18.029 9.694 4.952 1.00 61.59 95 SER A C 1
ATOM 707 O O . SER A 1 95 ? -17.752 9.758 6.151 1.00 61.59 95 SER A O 1
ATOM 709 N N . GLY A 1 96 ? -17.484 10.504 4.041 1.00 61.59 96 GLY A N 1
ATOM 710 C CA . GLY A 1 96 ? -16.304 11.317 4.315 1.00 61.59 96 GLY A CA 1
ATOM 711 C C . GLY A 1 96 ? -15.029 10.470 4.401 1.00 61.59 96 GLY A C 1
ATOM 712 O O . GLY A 1 96 ? -15.060 9.270 4.687 1.00 61.59 96 GLY A O 1
ATOM 713 N N . ILE A 1 97 ? -13.893 11.099 4.114 1.00 64.31 97 ILE A N 1
ATOM 714 C CA . ILE A 1 97 ? -12.585 10.445 4.088 1.00 64.31 97 ILE A CA 1
ATOM 715 C C . ILE A 1 97 ? -11.808 10.745 5.375 1.00 64.31 97 ILE A C 1
ATOM 717 O O . ILE A 1 97 ? -11.816 11.868 5.868 1.00 64.31 97 ILE A O 1
ATOM 721 N N . ASP A 1 98 ? -11.163 9.712 5.906 1.00 61.41 98 ASP A N 1
ATOM 722 C CA . ASP A 1 98 ? -10.277 9.715 7.061 1.00 61.41 98 ASP A CA 1
ATOM 723 C C . ASP A 1 98 ? -8.962 9.020 6.677 1.00 61.41 98 ASP A C 1
ATOM 725 O O . ASP A 1 98 ? -8.917 7.848 6.286 1.00 61.41 98 ASP A O 1
ATOM 729 N N . ASP A 1 99 ? -7.878 9.775 6.808 1.00 57.25 99 ASP A N 1
ATOM 730 C CA . ASP A 1 99 ? -6.526 9.472 6.348 1.00 57.25 99 ASP A CA 1
ATOM 731 C C . ASP A 1 99 ? -5.884 8.270 7.070 1.00 57.25 99 ASP A C 1
ATOM 733 O O . ASP A 1 99 ? -4.831 7.769 6.636 1.00 57.25 99 ASP A O 1
ATOM 737 N N . GLN A 1 100 ? -6.495 7.826 8.178 1.00 53.44 100 GLN A N 1
ATOM 738 C CA . GLN A 1 100 ? -6.061 6.706 9.022 1.00 53.44 100 GLN A CA 1
ATOM 739 C C . GLN A 1 100 ? -6.936 5.448 8.884 1.00 53.44 100 GLN A C 1
ATOM 741 O O . GLN A 1 100 ? -6.625 4.423 9.497 1.00 53.44 100 GLN A O 1
ATOM 746 N N . THR A 1 101 ? -7.994 5.496 8.070 1.00 64.00 101 THR A N 1
ATOM 747 C CA . THR A 1 101 ? -8.994 4.425 7.973 1.00 64.00 101 THR A CA 1
ATOM 748 C C . THR A 1 101 ? -8.805 3.561 6.719 1.00 64.00 101 THR A C 1
ATOM 750 O O . THR A 1 101 ? -8.402 4.033 5.656 1.00 64.00 101 THR A O 1
ATOM 753 N N . PHE A 1 102 ? -9.079 2.258 6.841 1.00 68.00 102 PHE A N 1
ATOM 754 C CA . PHE A 1 102 ? -9.130 1.340 5.703 1.00 68.00 102 PHE A CA 1
ATOM 755 C C . PHE A 1 102 ? -10.531 1.337 5.076 1.00 68.00 102 PHE A C 1
ATOM 757 O O . PHE A 1 102 ? -11.530 1.245 5.790 1.00 68.00 102 PHE A O 1
ATOM 764 N N . TYR A 1 103 ? -10.602 1.374 3.747 1.00 67.44 103 TYR A N 1
ATOM 765 C CA . TYR A 1 103 ? -11.842 1.380 2.972 1.00 67.44 103 TYR A CA 1
ATOM 766 C C . TYR A 1 103 ? -11.958 0.122 2.126 1.00 67.44 103 TYR A C 1
ATOM 768 O O . TYR A 1 103 ? -10.995 -0.284 1.487 1.00 67.44 103 TYR A O 1
ATOM 776 N N . VAL A 1 104 ? -13.140 -0.490 2.093 1.00 71.44 104 VAL A N 1
ATOM 777 C CA . VAL A 1 104 ? -13.429 -1.581 1.159 1.00 71.44 104 VAL A CA 1
ATOM 778 C C . VAL A 1 104 ? -14.115 -0.979 -0.055 1.00 71.44 104 VAL A C 1
ATOM 780 O O . VAL A 1 104 ? -15.194 -0.404 0.091 1.00 71.44 104 VAL A O 1
ATOM 783 N N . ILE A 1 105 ? -13.501 -1.113 -1.228 1.00 70.12 105 ILE A N 1
ATOM 784 C CA . ILE A 1 105 ? -14.094 -0.690 -2.497 1.00 70.12 105 ILE A CA 1
ATOM 785 C C . ILE A 1 105 ? -14.282 -1.873 -3.445 1.00 70.12 105 ILE A C 1
ATOM 787 O O . ILE A 1 105 ? -13.521 -2.837 -3.403 1.00 70.12 105 ILE A O 1
ATOM 791 N N . ASP A 1 106 ? -15.292 -1.795 -4.300 1.00 74.50 106 ASP A N 1
ATOM 792 C CA . ASP A 1 106 ? -15.634 -2.764 -5.343 1.00 74.50 106 ASP A CA 1
ATOM 793 C C . ASP A 1 106 ? -15.565 -2.063 -6.718 1.00 74.50 106 ASP A C 1
ATOM 795 O O . ASP A 1 106 ? -16.582 -1.549 -7.195 1.00 74.50 106 ASP A O 1
ATOM 799 N N . PRO A 1 107 ? -14.364 -1.950 -7.328 1.00 66.56 107 PRO A N 1
ATOM 800 C CA . PRO A 1 107 ? -14.150 -1.136 -8.529 1.00 66.56 107 PRO A CA 1
ATOM 801 C C . PRO A 1 107 ? -14.951 -1.595 -9.752 1.00 66.56 107 PRO A C 1
ATOM 803 O O . PRO A 1 107 ? -15.332 -0.777 -10.590 1.00 66.56 107 PRO A O 1
ATOM 806 N N . ASP A 1 108 ? -15.195 -2.900 -9.885 1.00 67.00 108 ASP A N 1
ATOM 807 C CA . ASP A 1 108 ? -15.977 -3.485 -10.976 1.00 67.00 108 ASP A CA 1
ATOM 808 C C . ASP A 1 108 ? -17.480 -3.537 -10.676 1.00 67.00 108 ASP A C 1
ATOM 810 O O . ASP A 1 108 ? -18.301 -3.647 -11.603 1.00 67.00 108 ASP A O 1
ATOM 814 N N . GLY A 1 109 ? -17.843 -3.371 -9.408 1.00 67.31 109 GLY A N 1
ATOM 815 C CA . GLY A 1 109 ? -19.206 -3.288 -8.934 1.00 67.31 109 GLY A CA 1
ATOM 816 C C . GLY A 1 109 ? -19.849 -4.663 -8.733 1.00 67.31 109 GLY A C 1
ATOM 817 O O . GLY A 1 109 ? -19.297 -5.719 -9.054 1.00 67.31 109 GLY A O 1
ATOM 818 N N . PRO A 1 110 ? -21.099 -4.676 -8.248 1.00 67.25 110 PRO A N 1
ATOM 819 C CA . PRO A 1 110 ? -21.699 -5.879 -7.707 1.00 67.25 110 PRO A CA 1
ATOM 820 C C . PRO A 1 110 ? -21.814 -7.014 -8.723 1.00 67.25 110 PRO A C 1
ATOM 822 O O . PRO A 1 110 ? -22.425 -6.874 -9.786 1.00 67.25 110 PRO A O 1
ATOM 825 N N . ARG A 1 111 ? -21.335 -8.194 -8.308 1.00 63.78 111 ARG A N 1
ATOM 826 C CA . ARG A 1 111 ? -21.390 -9.461 -9.064 1.00 63.78 111 ARG A CA 1
ATOM 827 C C . ARG A 1 111 ? -20.539 -9.466 -10.339 1.00 63.78 111 ARG A C 1
ATOM 829 O O . ARG A 1 111 ? -20.837 -10.239 -11.255 1.00 63.78 111 ARG A O 1
ATOM 836 N N . ARG A 1 112 ? -19.504 -8.628 -10.411 1.00 60.84 112 ARG A N 1
ATOM 837 C CA . ARG A 1 112 ? -18.452 -8.732 -11.426 1.00 60.84 112 ARG A CA 1
ATOM 838 C C . ARG A 1 112 ? -17.208 -9.415 -10.842 1.00 60.84 112 ARG A C 1
ATOM 840 O O . ARG A 1 112 ? -17.208 -9.829 -9.690 1.00 60.84 112 ARG A O 1
ATOM 847 N N . GLY A 1 113 ? -16.295 -9.797 -11.732 1.00 56.97 113 GLY A N 1
ATOM 848 C CA . GLY A 1 113 ? -15.352 -10.905 -11.553 1.00 56.97 113 GLY A CA 1
ATOM 849 C C . GLY A 1 113 ? -14.227 -10.702 -10.536 1.00 56.97 113 GLY A C 1
ATOM 850 O O . GLY A 1 113 ? -13.413 -11.618 -10.400 1.00 56.97 113 GLY A O 1
ATOM 851 N N . VAL A 1 114 ? -14.155 -9.567 -9.840 1.00 61.38 114 VAL A N 1
ATOM 852 C CA . VAL A 1 114 ? -13.124 -9.291 -8.835 1.00 61.38 114 VAL A CA 1
ATOM 853 C C . VAL A 1 114 ? -13.775 -9.070 -7.469 1.00 61.38 114 VAL A C 1
ATOM 855 O O . VAL A 1 114 ? -14.855 -8.510 -7.340 1.00 61.38 114 VAL A O 1
ATOM 858 N N . LEU A 1 115 ? -13.154 -9.611 -6.418 1.00 64.00 115 LEU A N 1
ATOM 859 C CA . LEU A 1 115 ? -13.628 -9.376 -5.056 1.00 64.00 115 LEU A CA 1
ATOM 860 C C . LEU A 1 115 ? -13.295 -7.939 -4.627 1.00 64.00 115 LEU A C 1
ATOM 862 O O . LEU A 1 115 ? -12.231 -7.439 -5.002 1.00 64.00 115 LEU A O 1
ATOM 866 N N . PRO A 1 116 ? -14.127 -7.319 -3.771 1.00 68.25 116 PRO A N 1
ATOM 867 C CA . PRO A 1 116 ? -13.824 -6.016 -3.198 1.00 68.25 116 PRO A CA 1
ATOM 868 C C . PRO A 1 116 ? -12.439 -5.994 -2.545 1.00 68.25 116 PRO A C 1
ATOM 870 O O . PRO A 1 116 ? -12.024 -6.960 -1.896 1.00 68.25 116 PRO A O 1
ATOM 873 N N . MET A 1 117 ? -11.733 -4.880 -2.698 1.00 65.06 117 MET A N 1
ATOM 874 C CA . MET A 1 117 ? -10.366 -4.694 -2.222 1.00 65.06 117 MET A CA 1
ATOM 875 C C . MET A 1 117 ? -10.294 -3.693 -1.075 1.00 65.06 117 MET A C 1
ATOM 877 O O . MET A 1 117 ? -11.098 -2.767 -0.980 1.00 65.06 117 MET A O 1
ATOM 881 N N . LEU A 1 118 ? -9.307 -3.892 -0.200 1.00 64.62 118 LEU A N 1
ATOM 882 C CA . LEU A 1 118 ? -9.047 -3.025 0.941 1.00 64.62 118 LEU A CA 1
ATOM 883 C C . LEU A 1 118 ? -8.018 -1.955 0.555 1.00 64.62 118 LEU A C 1
ATOM 885 O O . LEU A 1 118 ? -6.871 -2.269 0.245 1.00 64.62 118 LEU A O 1
ATOM 889 N N . LEU A 1 119 ? -8.421 -0.694 0.610 1.00 62.44 119 LEU A N 1
ATOM 890 C CA . LEU A 1 119 ? -7.570 0.480 0.465 1.00 62.44 119 LEU A CA 1
ATOM 891 C C . LEU A 1 119 ? -7.169 1.009 1.839 1.00 62.44 119 LEU A C 1
ATOM 893 O O . LEU A 1 119 ? -8.009 1.136 2.725 1.00 62.44 119 LEU A O 1
ATOM 897 N N . GLN A 1 120 ? -5.900 1.367 2.015 1.00 58.03 120 GLN A N 1
ATOM 898 C CA . GLN A 1 120 ? -5.421 2.038 3.223 1.00 58.03 120 GLN A CA 1
ATOM 899 C C . GLN A 1 120 ? -5.456 3.558 3.022 1.00 58.03 120 GLN A C 1
ATOM 901 O O . GLN A 1 120 ? -4.496 4.151 2.524 1.00 58.03 120 GLN A O 1
ATOM 906 N N . GLY A 1 121 ? -6.568 4.176 3.420 1.00 57.56 121 GLY A N 1
ATOM 907 C CA . GLY A 1 121 ? -6.859 5.587 3.192 1.00 57.56 121 GLY A CA 1
ATOM 908 C C . GLY A 1 121 ? -7.280 5.879 1.750 1.00 57.56 121 GLY A C 1
ATOM 909 O O . GLY A 1 121 ? -6.741 5.325 0.793 1.00 57.56 121 GLY A O 1
ATOM 910 N N . CYS A 1 122 ? -8.243 6.778 1.604 1.00 59.28 122 CYS A N 1
ATOM 911 C CA . CYS A 1 122 ? -8.458 7.524 0.372 1.00 59.28 122 CYS A CA 1
ATOM 912 C C . CYS A 1 122 ? -7.888 8.925 0.619 1.00 59.28 122 CYS A C 1
ATOM 914 O O . CYS A 1 122 ? -8.003 9.422 1.728 1.00 59.28 122 CYS A O 1
ATOM 916 N N . ASP A 1 123 ? -7.233 9.544 -0.355 1.00 55.09 123 ASP A N 1
ATOM 917 C CA . ASP A 1 123 ? -6.765 10.929 -0.232 1.00 55.09 123 ASP A CA 1
ATOM 918 C C . ASP A 1 123 ? -7.433 11.713 -1.363 1.00 55.09 123 ASP A C 1
ATOM 920 O O . ASP A 1 123 ? -7.072 11.557 -2.534 1.00 55.09 123 ASP A O 1
ATOM 924 N N . ILE A 1 124 ? -8.503 12.444 -1.032 1.00 54.47 124 ILE A N 1
ATOM 925 C CA . ILE A 1 124 ? -9.156 13.369 -1.962 1.00 54.47 124 ILE A CA 1
ATOM 926 C C . ILE A 1 124 ? -8.610 14.762 -1.674 1.00 54.47 124 ILE A C 1
ATOM 928 O O . ILE A 1 124 ? -9.014 15.439 -0.733 1.00 54.47 124 ILE A O 1
ATOM 932 N N . LEU A 1 125 ? -7.649 15.214 -2.470 1.00 47.97 125 LEU A N 1
ATOM 933 C CA . LEU A 1 125 ? -7.216 16.600 -2.360 1.00 47.97 125 LEU A CA 1
ATOM 934 C C . LEU A 1 125 ? -8.376 17.495 -2.820 1.00 47.97 125 LEU A C 1
ATOM 936 O O . LEU A 1 125 ? -8.883 17.362 -3.933 1.00 47.97 125 LEU A O 1
ATOM 940 N N . GLU A 1 126 ? -8.846 18.358 -1.922 1.00 42.75 126 GLU A N 1
ATOM 941 C CA . GLU A 1 126 ? -10.033 19.182 -2.125 1.00 42.75 126 GLU A CA 1
ATOM 942 C C . GLU A 1 126 ? -9.928 20.122 -3.349 1.00 42.75 126 GLU A C 1
ATOM 944 O O . GLU A 1 126 ? -8.999 20.917 -3.476 1.00 42.75 126 GLU A O 1
ATOM 949 N N . GLN A 1 127 ? -11.010 20.089 -4.139 1.00 37.69 127 GLN A N 1
ATOM 950 C CA . GLN A 1 127 ? -11.633 21.163 -4.930 1.00 37.69 127 GLN A CA 1
ATOM 951 C C . GLN A 1 127 ? -11.199 21.430 -6.398 1.00 37.69 127 GLN A C 1
ATOM 953 O O . GLN A 1 127 ? -10.163 22.015 -6.697 1.00 37.69 127 GLN A O 1
ATOM 958 N N . HIS A 1 128 ? -12.192 21.164 -7.270 1.00 36.03 128 HIS A N 1
ATOM 959 C CA . HIS A 1 128 ? -12.504 21.735 -8.595 1.00 36.03 128 HIS A CA 1
ATOM 960 C C . HIS A 1 128 ? -11.940 21.083 -9.874 1.00 36.03 128 HIS A C 1
ATOM 962 O O . HIS A 1 128 ? -11.009 21.594 -10.486 1.00 36.03 128 HIS A O 1
ATOM 968 N N . GLY A 1 129 ? -12.671 20.095 -10.410 1.00 41.78 129 GLY A N 1
ATOM 969 C CA . GLY A 1 129 ? -12.683 19.796 -11.851 1.00 41.78 129 GLY A CA 1
ATOM 970 C C . GLY A 1 129 ? -13.072 18.351 -12.190 1.00 41.78 129 GLY A C 1
ATOM 971 O O . GLY A 1 129 ? -12.654 17.441 -11.485 1.00 41.78 129 GLY A O 1
ATOM 972 N N . PRO A 1 130 ? -13.861 18.089 -13.254 1.00 41.88 130 PRO A N 1
ATOM 973 C CA . PRO A 1 130 ? -14.047 16.741 -13.777 1.00 41.88 130 PRO A CA 1
ATOM 974 C C . PRO A 1 130 ? -12.828 16.372 -14.633 1.00 41.88 130 PRO A C 1
ATOM 976 O O . PRO A 1 130 ? -12.867 16.439 -15.862 1.00 41.88 130 PRO A O 1
ATOM 979 N N . SER A 1 131 ? -11.720 16.028 -13.984 1.00 39.78 131 SER A N 1
ATOM 980 C CA . SER A 1 131 ? -10.527 15.505 -14.651 1.00 39.78 131 SER A CA 1
ATOM 981 C C . SER A 1 131 ? -9.751 14.551 -13.752 1.00 39.78 131 SER A C 1
ATOM 983 O O . SER A 1 131 ? -8.546 14.682 -13.611 1.00 39.78 131 SER A O 1
ATOM 985 N N . GLU A 1 132 ? -10.434 13.544 -13.200 1.00 44.12 132 GLU A N 1
ATOM 986 C CA . GLU A 1 132 ? -9.852 12.537 -12.304 1.00 44.12 132 GLU A CA 1
ATOM 987 C C . GLU A 1 132 ? -8.495 12.008 -12.823 1.00 44.12 132 GLU A C 1
ATOM 989 O O . GLU A 1 132 ? -8.372 11.233 -13.788 1.00 44.12 132 GLU A O 1
ATOM 994 N N . CYS A 1 133 ? -7.418 12.475 -12.196 1.00 40.09 133 CYS A N 1
ATOM 995 C CA . CYS A 1 133 ? -6.056 12.082 -12.491 1.00 40.09 133 CYS A CA 1
ATOM 996 C C . CYS A 1 133 ? -5.469 11.301 -11.326 1.00 40.09 133 CYS A C 1
ATOM 998 O O . CYS A 1 133 ? -4.586 11.783 -10.634 1.00 40.09 133 CYS A O 1
ATOM 1000 N N . CYS A 1 134 ? -5.897 10.050 -11.141 1.00 42.44 134 CYS A N 1
ATOM 1001 C CA . CYS A 1 134 ? -5.237 9.159 -10.189 1.00 42.44 134 CYS A CA 1
ATOM 1002 C C . CYS A 1 134 ? -3.820 8.785 -10.641 1.00 42.44 134 CYS A C 1
ATOM 1004 O O . CYS A 1 134 ? -3.631 8.049 -11.607 1.00 42.44 134 CYS A O 1
ATOM 1006 N N . GLY A 1 135 ? -2.818 9.331 -9.951 1.00 48.28 135 GLY A N 1
ATOM 1007 C CA . GLY A 1 135 ? -1.451 8.836 -9.962 1.00 48.28 135 GLY A CA 1
ATOM 1008 C C . GLY A 1 135 ? -1.353 7.607 -9.063 1.00 48.28 135 GLY A C 1
ATOM 1009 O O . GLY A 1 135 ? -1.912 7.553 -7.968 1.00 48.28 135 GLY A O 1
ATOM 1010 N N . GLY A 1 136 ? -0.672 6.571 -9.529 1.00 54.22 136 GLY A N 1
ATOM 1011 C CA . GLY A 1 136 ? -0.520 5.361 -8.736 1.00 54.22 136 GLY A CA 1
ATOM 1012 C C . GLY A 1 136 ? 0.436 5.532 -7.576 1.00 54.22 136 GLY A C 1
ATOM 1013 O O . GLY A 1 136 ? 1.202 6.496 -7.518 1.00 54.22 136 GLY A O 1
ATOM 1014 N N . PRO A 1 137 ? 0.409 4.568 -6.651 1.00 60.16 137 PRO A N 1
ATOM 1015 C CA . PRO A 1 137 ? 1.329 4.556 -5.538 1.00 60.16 137 PRO A CA 1
ATOM 1016 C C . PRO A 1 137 ? 2.775 4.476 -6.028 1.00 60.16 137 PRO A C 1
ATOM 1018 O O . PRO A 1 137 ? 3.074 3.914 -7.089 1.00 60.16 137 PRO A O 1
ATOM 1021 N N . VAL A 1 138 ? 3.687 5.025 -5.227 1.00 64.75 138 VAL A N 1
ATOM 1022 C CA . VAL A 1 138 ? 5.107 4.713 -5.378 1.00 64.75 138 VAL A CA 1
ATOM 1023 C C . VAL A 1 138 ? 5.290 3.265 -4.958 1.00 64.75 138 VAL A C 1
ATOM 1025 O O . VAL A 1 138 ? 5.008 2.909 -3.815 1.00 64.75 138 VAL A O 1
ATOM 1028 N N . ILE A 1 139 ? 5.737 2.433 -5.887 1.00 68.31 139 ILE A N 1
ATOM 1029 C CA . ILE A 1 139 ? 6.199 1.086 -5.582 1.00 68.31 139 ILE A CA 1
ATOM 1030 C C . ILE A 1 139 ? 7.716 1.155 -5.430 1.00 68.31 139 ILE A C 1
ATOM 1032 O O . ILE A 1 139 ? 8.390 1.693 -6.311 1.00 68.31 139 ILE A O 1
ATOM 1036 N N . SER A 1 140 ? 8.242 0.672 -4.305 1.00 66.44 140 SER A N 1
ATOM 1037 C CA . SER A 1 140 ? 9.680 0.455 -4.122 1.00 66.44 140 SER A CA 1
ATOM 1038 C C . SER A 1 140 ? 9.929 -1.005 -3.779 1.00 66.44 140 SER A C 1
ATOM 1040 O O . SER A 1 140 ? 9.232 -1.588 -2.942 1.00 66.44 140 SER A O 1
ATOM 1042 N N . LEU A 1 141 ? 10.903 -1.587 -4.464 1.00 63.12 141 LEU A N 1
ATOM 1043 C CA . LEU A 1 141 ? 11.382 -2.942 -4.278 1.00 63.12 141 LEU A CA 1
ATOM 1044 C C . LEU A 1 141 ? 12.877 -2.872 -4.000 1.00 63.12 141 LEU A C 1
ATOM 1046 O O . LEU A 1 141 ? 13.616 -2.217 -4.733 1.00 63.12 141 LEU A O 1
ATOM 1050 N N . GLN A 1 142 ? 13.309 -3.565 -2.954 1.00 65.00 142 GLN A N 1
ATOM 1051 C CA . GLN A 1 142 ? 14.703 -3.692 -2.579 1.00 65.00 142 GLN A CA 1
ATOM 1052 C C . GLN A 1 142 ? 15.043 -5.171 -2.413 1.00 65.00 142 GLN A C 1
ATOM 1054 O O . GLN A 1 142 ? 14.397 -5.863 -1.634 1.00 65.00 142 GLN A O 1
ATOM 1059 N N . THR A 1 143 ? 16.038 -5.665 -3.146 1.00 61.50 143 THR A N 1
ATOM 1060 C CA . THR A 1 143 ? 16.410 -7.089 -3.160 1.00 61.50 143 THR A CA 1
ATOM 1061 C C . THR A 1 143 ? 17.914 -7.272 -3.010 1.00 61.50 143 THR A C 1
ATOM 1063 O O . THR A 1 143 ? 18.706 -6.415 -3.419 1.00 61.50 143 THR A O 1
ATOM 1066 N N . ALA A 1 144 ? 18.313 -8.393 -2.418 1.00 52.69 144 ALA A N 1
ATOM 1067 C CA . ALA A 1 144 ? 19.676 -8.900 -2.430 1.00 52.69 144 ALA A CA 1
ATOM 1068 C C . ALA A 1 144 ? 19.630 -10.374 -2.844 1.00 52.69 144 ALA A C 1
ATOM 1070 O O . ALA A 1 144 ? 18.912 -11.165 -2.242 1.00 52.69 144 ALA A O 1
ATOM 1071 N N . HIS A 1 145 ? 20.406 -10.718 -3.875 1.00 56.34 145 HIS A N 1
ATOM 1072 C CA . HIS A 1 145 ? 20.516 -12.074 -4.416 1.00 56.34 145 HIS A CA 1
ATOM 1073 C C . HIS A 1 145 ? 19.187 -12.636 -4.961 1.00 56.34 145 HIS A C 1
ATOM 1075 O O . HIS A 1 145 ? 18.937 -13.821 -4.844 1.00 56.34 145 HIS A O 1
ATOM 1081 N N . GLN A 1 146 ? 18.343 -11.787 -5.564 1.00 56.94 146 GLN A N 1
ATOM 1082 C CA . GLN A 1 146 ? 17.115 -12.204 -6.259 1.00 56.94 146 GLN A CA 1
ATOM 1083 C C . GLN A 1 146 ? 17.124 -11.713 -7.706 1.00 56.94 146 GLN A C 1
ATOM 1085 O O . GLN A 1 146 ? 17.690 -10.657 -8.012 1.00 56.94 146 GLN A O 1
ATOM 1090 N N . VAL A 1 147 ? 16.456 -12.451 -8.589 1.00 57.69 147 VAL A N 1
ATOM 1091 C CA . VAL A 1 147 ? 16.133 -11.996 -9.949 1.00 57.69 147 VAL A CA 1
ATOM 1092 C C . VAL A 1 147 ? 14.644 -11.662 -10.012 1.00 57.69 147 VAL A C 1
ATOM 1094 O O . VAL A 1 147 ? 13.863 -12.230 -9.267 1.00 57.69 147 VAL A O 1
ATOM 1097 N N . ILE A 1 148 ? 14.208 -10.734 -10.870 1.00 58.62 148 ILE A N 1
ATOM 1098 C CA . ILE A 1 148 ? 12.773 -10.429 -11.061 1.00 58.62 148 ILE A CA 1
ATOM 1099 C C . ILE A 1 148 ? 12.236 -11.153 -12.305 1.00 58.62 148 ILE A C 1
ATOM 1101 O O . ILE A 1 148 ? 11.053 -11.499 -12.360 1.00 58.62 148 ILE A O 1
ATOM 1105 N N . TRP A 1 149 ? 13.097 -11.423 -13.290 1.00 60.78 149 TRP A N 1
ATOM 1106 C CA . TRP A 1 149 ? 12.759 -11.975 -14.601 1.00 60.78 149 TRP A CA 1
ATOM 1107 C C . TRP A 1 149 ? 13.696 -13.123 -15.038 1.00 60.78 149 TRP A C 1
ATOM 1109 O O . TRP A 1 149 ? 14.411 -13.000 -16.034 1.00 60.78 149 TRP A O 1
ATOM 1119 N N . GLU A 1 150 ? 13.663 -14.284 -14.375 1.00 53.88 150 GLU A N 1
ATOM 1120 C CA . GLU A 1 150 ? 14.367 -15.493 -14.850 1.00 53.88 150 GLU A CA 1
ATOM 1121 C C . GLU A 1 150 ? 13.430 -16.400 -15.677 1.00 53.88 150 GLU A C 1
ATOM 1123 O O . GLU A 1 150 ? 12.646 -17.181 -15.144 1.00 53.88 150 GLU A O 1
ATOM 1128 N N . HIS A 1 151 ? 13.462 -16.272 -17.014 1.00 58.66 151 HIS A N 1
ATOM 1129 C CA . HIS A 1 151 ? 12.596 -16.956 -18.009 1.00 58.66 151 HIS A CA 1
ATOM 1130 C C . HIS A 1 151 ? 11.072 -16.706 -17.899 1.00 58.66 151 HIS A C 1
ATOM 1132 O O . HIS A 1 151 ? 10.367 -16.775 -18.912 1.00 58.66 151 HIS A O 1
ATOM 1138 N N . ARG A 1 152 ? 10.563 -16.385 -16.706 1.00 63.44 152 ARG A N 1
ATOM 1139 C CA . ARG A 1 152 ? 9.227 -15.880 -16.367 1.00 63.44 152 ARG A CA 1
ATOM 1140 C C . ARG A 1 152 ? 9.372 -14.858 -15.225 1.00 63.44 152 ARG A C 1
ATOM 1142 O O . ARG A 1 152 ? 10.310 -14.979 -14.443 1.00 63.44 152 ARG A O 1
ATOM 1149 N N . PRO A 1 153 ? 8.477 -13.862 -15.114 1.00 68.56 153 PRO A N 1
ATOM 1150 C CA . PRO A 1 153 ? 8.443 -12.975 -13.951 1.00 68.56 153 PRO A CA 1
ATOM 1151 C C . PRO A 1 153 ? 8.304 -13.784 -12.664 1.00 68.56 153 PRO A C 1
ATOM 1153 O O . PRO A 1 153 ? 7.336 -14.533 -12.519 1.00 68.56 153 PRO A O 1
ATOM 1156 N N . VAL A 1 154 ? 9.243 -13.609 -11.739 1.00 73.56 154 VAL A N 1
ATOM 1157 C CA . VAL A 1 154 ? 9.158 -14.145 -10.374 1.00 73.56 154 VAL A CA 1
ATOM 1158 C C . VAL A 1 154 ? 8.642 -13.093 -9.395 1.00 73.56 154 VAL A C 1
ATOM 1160 O O . VAL A 1 154 ? 8.043 -13.460 -8.390 1.00 73.56 154 VAL A O 1
ATOM 1163 N N . ALA A 1 155 ? 8.739 -11.802 -9.734 1.00 81.06 155 ALA A N 1
ATOM 1164 C CA . ALA A 1 155 ? 8.031 -10.734 -9.035 1.00 81.06 155 ALA A CA 1
ATOM 1165 C C . ALA A 1 155 ? 7.227 -9.847 -9.997 1.00 81.06 155 ALA A C 1
ATOM 1167 O O . ALA A 1 155 ? 7.688 -9.491 -11.083 1.00 81.06 155 ALA A O 1
ATOM 1168 N N . TRP A 1 156 ? 6.004 -9.494 -9.598 1.00 86.50 156 TRP A N 1
ATOM 1169 C CA . TRP A 1 156 ? 5.106 -8.607 -10.340 1.00 86.50 156 TRP A CA 1
ATOM 1170 C C . TRP A 1 156 ? 4.005 -8.046 -9.437 1.00 86.50 156 TRP A C 1
ATOM 1172 O O . TRP A 1 156 ? 3.733 -8.560 -8.351 1.00 86.50 156 TRP A O 1
ATOM 1182 N N . TRP A 1 157 ? 3.319 -7.014 -9.915 1.00 87.69 157 TRP A N 1
ATOM 1183 C CA . TRP A 1 157 ? 2.090 -6.527 -9.299 1.00 87.69 157 TRP A CA 1
ATOM 1184 C C . TRP A 1 157 ? 0.880 -6.837 -10.184 1.00 87.69 157 TRP A C 1
ATOM 1186 O O . TRP A 1 157 ? 1.003 -7.104 -11.383 1.00 87.69 157 TRP A O 1
ATOM 1196 N N . VAL A 1 158 ? -0.292 -6.879 -9.562 1.00 85.19 158 VAL A N 1
ATOM 1197 C CA . VAL A 1 158 ? -1.564 -7.222 -10.203 1.00 85.19 158 VAL A CA 1
ATOM 1198 C C . VAL A 1 158 ? -2.430 -5.973 -10.266 1.00 85.19 158 VAL A C 1
ATOM 1200 O O . VAL A 1 158 ? -2.579 -5.273 -9.261 1.00 85.19 158 VAL A O 1
ATOM 1203 N N . THR A 1 159 ? -2.979 -5.700 -11.442 1.00 85.88 159 THR A N 1
ATOM 1204 C CA . THR A 1 159 ? -3.898 -4.589 -11.702 1.00 85.88 159 THR A CA 1
ATOM 1205 C C . THR A 1 159 ? -5.263 -4.842 -11.060 1.00 85.88 159 THR A C 1
ATOM 1207 O O . THR A 1 159 ? -5.584 -5.972 -10.683 1.00 85.88 159 THR A O 1
ATOM 1210 N N . TRP A 1 160 ? -6.093 -3.804 -10.946 1.00 79.12 160 TRP A N 1
ATOM 1211 C CA . TRP A 1 160 ? -7.434 -3.917 -10.355 1.00 79.12 160 TRP A CA 1
ATOM 1212 C C . TRP A 1 160 ? -8.325 -4.969 -11.040 1.00 79.12 160 TRP A C 1
ATOM 1214 O O . TRP A 1 160 ? -9.127 -5.611 -10.373 1.00 79.12 160 TRP A O 1
ATOM 1224 N N . ASP A 1 161 ? -8.154 -5.194 -12.347 1.00 82.69 161 ASP A N 1
ATOM 1225 C CA . ASP A 1 161 ? -8.892 -6.187 -13.140 1.00 82.69 161 ASP A CA 1
ATOM 1226 C C . ASP A 1 161 ? -8.233 -7.581 -13.147 1.00 82.69 161 ASP A C 1
ATOM 1228 O O . ASP A 1 161 ? -8.597 -8.454 -13.937 1.00 82.69 161 ASP A O 1
ATOM 1232 N N . GLY A 1 162 ? -7.251 -7.811 -12.270 1.00 82.00 162 GLY A N 1
ATOM 1233 C CA . GLY A 1 162 ? -6.616 -9.114 -12.073 1.00 82.00 162 GLY A CA 1
ATOM 1234 C C . GLY A 1 162 ? -5.535 -9.465 -13.098 1.00 82.00 162 GLY A C 1
ATOM 1235 O O . GLY A 1 162 ? -4.997 -10.576 -13.054 1.00 82.00 162 GLY A O 1
ATOM 1236 N N . ARG A 1 163 ? -5.182 -8.553 -14.013 1.00 91.56 163 ARG A N 1
ATOM 1237 C CA . ARG A 1 163 ? -4.074 -8.777 -14.947 1.00 91.56 163 ARG A CA 1
ATOM 1238 C C . ARG A 1 163 ? -2.736 -8.641 -14.234 1.00 91.56 163 ARG A C 1
ATOM 1240 O O . ARG A 1 163 ? -2.535 -7.814 -13.351 1.00 91.56 163 ARG A O 1
ATOM 1247 N N . GLN A 1 164 ? -1.781 -9.450 -14.666 1.00 89.31 164 GLN A N 1
ATOM 1248 C CA . GLN A 1 164 ? -0.389 -9.277 -14.286 1.00 89.31 164 GLN A CA 1
ATOM 1249 C C . GLN A 1 164 ? 0.199 -8.080 -15.039 1.00 89.31 164 GLN A C 1
ATOM 1251 O O . GLN A 1 164 ? 0.194 -8.067 -16.271 1.00 89.31 164 GLN A O 1
ATOM 1256 N N . ALA A 1 165 ? 0.716 -7.100 -14.303 1.00 90.88 165 ALA A N 1
ATOM 1257 C CA . ALA A 1 165 ? 1.418 -5.975 -14.895 1.00 90.88 165 ALA A CA 1
ATOM 1258 C C . ALA A 1 165 ? 2.800 -6.396 -15.412 1.00 90.88 165 ALA A C 1
ATOM 1260 O O . ALA A 1 165 ? 3.481 -7.246 -14.831 1.00 90.88 165 ALA A O 1
ATOM 1261 N N . ASP A 1 166 ? 3.218 -5.768 -16.505 1.00 90.38 166 ASP A N 1
ATOM 1262 C CA . ASP A 1 166 ? 4.473 -6.040 -17.204 1.00 90.38 166 ASP A CA 1
ATOM 1263 C C . ASP A 1 166 ? 5.474 -4.883 -17.093 1.00 90.38 166 ASP A C 1
ATOM 1265 O O . ASP A 1 166 ? 6.399 -4.770 -17.887 1.00 90.38 166 ASP A O 1
ATOM 1269 N N . TYR A 1 167 ? 5.308 -3.998 -16.117 1.00 91.38 167 TYR A N 1
ATOM 1270 C CA . TYR A 1 167 ? 6.180 -2.851 -15.892 1.00 91.38 167 TYR A CA 1
ATOM 1271 C C . TYR A 1 167 ? 6.219 -2.502 -14.404 1.00 91.38 167 TYR A C 1
ATOM 1273 O O . TYR A 1 167 ? 5.340 -2.896 -13.641 1.00 91.38 167 TYR A O 1
ATOM 1281 N N . TRP A 1 168 ? 7.240 -1.760 -13.987 1.00 90.75 168 TRP A N 1
ATOM 1282 C CA . TRP A 1 168 ? 7.447 -1.331 -12.601 1.00 90.75 168 TRP A CA 1
ATOM 1283 C C . TRP A 1 168 ? 7.391 0.196 -12.468 1.00 90.75 168 TRP A C 1
ATOM 1285 O O . TRP A 1 168 ? 7.188 0.912 -13.449 1.00 90.75 168 TRP A O 1
ATOM 1295 N N . GLY A 1 169 ? 7.560 0.698 -11.241 1.00 89.56 169 GLY A N 1
ATOM 1296 C CA . GLY A 1 169 ? 7.531 2.125 -10.924 1.00 89.56 169 GLY A CA 1
ATOM 1297 C C . GLY A 1 169 ? 8.339 2.979 -11.908 1.00 89.56 169 GLY A C 1
ATOM 1298 O O . GLY A 1 169 ? 9.492 2.681 -12.225 1.00 89.56 169 GLY A O 1
ATOM 1299 N N . GLY A 1 170 ? 7.701 4.036 -12.412 1.00 88.38 170 GLY A N 1
ATOM 1300 C CA . GLY A 1 170 ? 8.253 4.996 -13.365 1.00 88.38 170 GLY A CA 1
ATOM 1301 C C . GLY A 1 170 ? 8.472 4.469 -14.787 1.00 88.38 170 GLY A C 1
ATOM 1302 O O . GLY A 1 170 ? 9.008 5.212 -15.605 1.00 88.38 170 GLY A O 1
ATOM 1303 N N . ALA A 1 171 ? 8.058 3.235 -15.097 1.00 92.06 171 ALA A N 1
ATOM 1304 C CA . ALA A 1 171 ? 8.088 2.698 -16.452 1.00 92.06 171 ALA A CA 1
ATOM 1305 C C . ALA A 1 171 ? 6.728 2.742 -17.161 1.00 92.06 171 ALA A C 1
ATOM 1307 O O . ALA A 1 171 ? 5.678 2.851 -16.531 1.00 92.06 171 ALA A O 1
ATOM 1308 N N . SER A 1 172 ? 6.738 2.637 -18.492 1.00 92.88 172 SER A N 1
ATOM 1309 C CA . SER A 1 172 ? 5.514 2.553 -19.306 1.00 92.88 172 SER A CA 1
ATOM 1310 C C . SER A 1 172 ? 4.956 1.119 -19.377 1.00 92.88 172 SER A C 1
ATOM 1312 O O . SER A 1 172 ? 5.759 0.179 -19.437 1.00 92.88 172 SER A O 1
ATOM 1314 N N . PRO A 1 173 ? 3.622 0.930 -19.470 1.00 92.19 173 PRO A N 1
ATOM 1315 C CA . PRO A 1 173 ? 3.020 -0.371 -19.777 1.00 92.19 173 PRO A CA 1
ATOM 1316 C C . PRO A 1 173 ? 3.591 -0.992 -21.051 1.00 92.19 173 PRO A C 1
ATOM 1318 O O . PRO A 1 173 ? 3.913 -0.274 -22.003 1.00 92.19 173 PRO A O 1
ATOM 1321 N N . GLY A 1 174 ? 3.753 -2.315 -21.078 1.00 90.75 174 GLY A N 1
ATOM 1322 C CA . GLY A 1 174 ? 4.376 -3.021 -22.201 1.00 90.75 174 GLY A CA 1
ATOM 1323 C C . GLY A 1 174 ? 5.905 -3.036 -22.175 1.00 90.75 174 GLY A C 1
ATOM 1324 O O . GLY A 1 174 ? 6.527 -3.704 -23.001 1.00 90.75 174 GLY A O 1
ATOM 1325 N N . SER A 1 175 ? 6.548 -2.288 -21.270 1.00 91.44 175 SER A N 1
ATOM 1326 C CA . SER A 1 175 ? 8.007 -2.117 -21.318 1.00 91.44 175 SER A CA 1
ATOM 1327 C C . SER A 1 175 ? 8.796 -3.317 -20.793 1.00 91.44 175 SER A C 1
ATOM 1329 O O . SER A 1 175 ? 9.957 -3.492 -21.177 1.00 91.44 175 SER A O 1
ATOM 1331 N N . GLY A 1 176 ? 8.219 -4.137 -19.909 1.00 89.62 176 GLY A N 1
ATOM 1332 C CA . GLY A 1 176 ? 8.949 -5.211 -19.231 1.00 89.62 176 GLY A CA 1
ATOM 1333 C C . GLY A 1 176 ? 10.053 -4.693 -18.305 1.00 89.62 176 GLY A C 1
ATOM 1334 O O . GLY A 1 176 ? 11.052 -5.397 -18.132 1.00 89.62 176 GLY A O 1
ATOM 1335 N N . LYS A 1 177 ? 9.972 -3.434 -17.853 1.00 90.88 177 LYS A N 1
ATOM 1336 C CA . LYS A 1 177 ? 11.073 -2.679 -17.233 1.00 90.88 177 LYS A CA 1
ATOM 1337 C C . LYS A 1 177 ? 10.571 -1.791 -16.087 1.00 90.88 177 LYS A C 1
ATOM 1339 O O . LYS A 1 177 ? 9.374 -1.591 -15.916 1.00 90.88 177 LYS A O 1
ATOM 1344 N N . CYS A 1 178 ? 11.511 -1.251 -15.325 1.00 91.12 178 CYS A N 1
ATOM 1345 C CA . CYS A 1 178 ? 11.377 -0.170 -14.341 1.00 91.12 178 CYS A CA 1
ATOM 1346 C C . CYS A 1 178 ? 11.945 1.134 -14.931 1.00 91.12 178 CYS A C 1
ATOM 1348 O O . CYS A 1 178 ? 12.524 1.119 -16.025 1.00 91.12 178 CYS A O 1
ATOM 1350 N N . ALA A 1 179 ? 11.795 2.257 -14.220 1.00 92.00 179 ALA A N 1
ATOM 1351 C CA . ALA A 1 179 ? 12.220 3.585 -14.678 1.00 92.00 179 ALA A CA 1
ATOM 1352 C C . ALA A 1 179 ? 13.644 3.602 -15.265 1.00 92.00 179 ALA A C 1
ATOM 1354 O O . ALA A 1 179 ? 13.858 3.964 -16.423 1.00 92.00 179 ALA A O 1
ATOM 1355 N N . CYS A 1 180 ? 14.620 3.128 -14.493 1.00 91.19 180 CYS A N 1
ATOM 1356 C CA . CYS A 1 180 ? 16.020 3.090 -14.906 1.00 91.19 180 CYS A CA 1
ATOM 1357 C C . CYS A 1 180 ? 16.303 2.085 -16.041 1.00 91.19 180 CYS A C 1
ATOM 1359 O O . CYS A 1 180 ? 17.278 2.212 -16.784 1.00 91.19 180 CYS A O 1
ATOM 1361 N N . GLY A 1 181 ? 15.455 1.064 -16.179 1.00 92.12 181 GLY A N 1
ATOM 1362 C CA . GLY A 1 181 ? 15.513 0.077 -17.248 1.00 92.12 181 GLY A CA 1
ATOM 1363 C C . GLY A 1 181 ? 15.105 0.657 -18.594 1.00 92.12 181 GLY A C 1
ATOM 1364 O O . GLY A 1 181 ? 15.631 0.248 -19.637 1.00 92.12 181 GLY A O 1
ATOM 1365 N N . GLN A 1 182 ? 14.172 1.614 -18.584 1.00 92.31 182 GLN A N 1
ATOM 1366 C CA . GLN A 1 182 ? 13.790 2.379 -19.769 1.00 92.31 182 GLN A CA 1
ATOM 1367 C C . GLN A 1 182 ? 14.859 3.403 -20.158 1.00 92.31 182 GLN A C 1
ATOM 1369 O O . GLN A 1 182 ? 15.122 3.565 -21.347 1.00 92.31 182 GLN A O 1
ATOM 1374 N N . THR A 1 183 ? 15.514 4.043 -19.185 1.00 94.12 183 THR A N 1
ATOM 1375 C CA . THR A 1 183 ? 16.615 4.989 -19.445 1.00 94.12 183 THR A CA 1
ATOM 1376 C C . THR A 1 183 ? 17.959 4.306 -19.703 1.00 94.12 183 THR A C 1
ATOM 1378 O O . THR A 1 183 ? 18.897 4.961 -20.150 1.00 94.12 183 THR A O 1
ATOM 1381 N N . GLY A 1 184 ? 18.074 3.002 -19.433 1.00 92.25 184 GLY A N 1
ATOM 1382 C CA . GLY A 1 184 ? 19.315 2.240 -19.598 1.00 92.25 184 GLY A CA 1
ATOM 1383 C C . GLY A 1 184 ? 20.392 2.578 -18.564 1.00 92.25 184 GLY A C 1
ATOM 1384 O O . GLY A 1 184 ? 21.569 2.337 -18.810 1.00 92.25 184 GLY A O 1
ATOM 1385 N N . THR A 1 185 ? 20.010 3.153 -17.422 1.00 92.31 185 THR A N 1
ATOM 1386 C CA . THR A 1 185 ? 20.936 3.538 -16.342 1.00 92.31 185 THR A CA 1
ATOM 1387 C C . THR A 1 185 ? 21.088 2.458 -15.271 1.00 92.31 185 THR A C 1
ATOM 1389 O O . THR A 1 185 ? 21.896 2.610 -14.360 1.00 92.31 185 THR A O 1
ATOM 1392 N N . CYS A 1 186 ? 20.301 1.386 -15.366 1.00 90.44 186 CYS A N 1
ATOM 1393 C CA . CYS A 1 186 ? 20.330 0.250 -14.455 1.00 90.44 186 CYS A CA 1
ATOM 1394 C C . CYS A 1 186 ? 21.316 -0.839 -14.867 1.00 90.44 186 CYS A C 1
ATOM 1396 O O . CYS A 1 186 ? 21.668 -0.986 -16.039 1.00 90.44 186 CYS A O 1
ATOM 1398 N N . GLN A 1 187 ? 21.718 -1.653 -13.893 1.00 83.06 187 GLN A N 1
ATOM 1399 C CA . GLN A 1 187 ? 22.472 -2.870 -14.158 1.00 83.06 187 GLN A CA 1
ATOM 1400 C C . GLN A 1 187 ? 21.499 -4.004 -14.513 1.00 83.06 187 GLN A C 1
ATOM 1402 O O . GLN A 1 187 ? 20.969 -4.656 -13.628 1.00 83.06 187 GLN A O 1
ATOM 1407 N N . GLY A 1 188 ? 21.258 -4.232 -15.808 1.00 83.19 188 GLY A N 1
ATOM 1408 C CA . GLY A 1 188 ? 20.288 -5.228 -16.290 1.00 83.19 188 GLY A CA 1
ATOM 1409 C C . GLY A 1 188 ? 18.986 -4.588 -16.781 1.00 83.19 188 GLY A C 1
ATOM 1410 O O . GLY A 1 188 ? 18.993 -3.450 -17.256 1.00 83.19 188 GLY A O 1
ATOM 1411 N N . ARG A 1 189 ? 17.858 -5.314 -16.714 1.00 84.94 189 ARG A N 1
ATOM 1412 C CA . ARG A 1 189 ? 16.543 -4.726 -17.045 1.00 84.94 189 ARG A CA 1
ATOM 1413 C C . ARG A 1 189 ? 16.074 -3.770 -15.954 1.00 84.94 189 ARG A C 1
ATOM 1415 O O . ARG A 1 189 ? 15.400 -2.800 -16.284 1.00 84.94 189 ARG A O 1
ATOM 1422 N N . CYS A 1 190 ? 16.442 -4.060 -14.709 1.00 88.69 190 CYS A N 1
ATOM 1423 C CA . CYS A 1 190 ? 16.153 -3.319 -13.488 1.00 88.69 190 CYS A CA 1
ATOM 1424 C C . CYS A 1 190 ? 17.263 -3.551 -12.464 1.00 88.69 190 CYS A C 1
ATOM 1426 O O . CYS A 1 190 ? 17.967 -4.554 -12.574 1.00 88.69 190 CYS A O 1
ATOM 1428 N N . ASN A 1 191 ? 17.441 -2.655 -11.489 1.00 87.56 191 ASN A N 1
ATOM 1429 C CA . ASN A 1 191 ? 18.484 -2.830 -10.472 1.00 87.56 191 ASN A CA 1
ATOM 1430 C C . ASN A 1 191 ? 18.243 -4.075 -9.618 1.00 87.56 191 ASN A C 1
ATOM 1432 O O . ASN A 1 191 ? 19.206 -4.718 -9.228 1.00 87.56 191 ASN A O 1
ATOM 1436 N N . CYS A 1 192 ? 16.992 -4.408 -9.321 1.00 85.19 192 CYS A N 1
ATOM 1437 C CA . CYS A 1 192 ? 16.609 -5.593 -8.561 1.00 85.19 192 CYS A CA 1
ATOM 1438 C C . CYS A 1 192 ? 16.521 -6.857 -9.429 1.00 85.19 192 CYS A C 1
ATOM 1440 O O . CYS A 1 192 ? 16.252 -7.929 -8.906 1.00 85.19 192 CYS A O 1
ATOM 1442 N N . ASP A 1 193 ? 16.762 -6.745 -10.740 1.00 83.50 193 ASP A N 1
ATOM 1443 C CA . ASP A 1 193 ? 16.771 -7.858 -11.697 1.00 83.50 193 ASP A CA 1
ATOM 1444 C C . ASP A 1 193 ? 18.199 -8.352 -11.986 1.00 83.50 193 ASP A C 1
ATOM 1446 O O . ASP A 1 193 ? 18.555 -8.692 -13.117 1.00 83.50 193 ASP A O 1
ATOM 1450 N N . VAL A 1 194 ? 19.054 -8.330 -10.963 1.00 79.00 194 VAL A N 1
ATOM 1451 C CA . VAL A 1 194 ? 20.420 -8.857 -11.024 1.00 79.00 194 VAL A CA 1
ATOM 1452 C C . VAL A 1 194 ? 20.695 -9.712 -9.802 1.00 79.00 194 VAL A C 1
ATOM 1454 O O . VAL A 1 194 ? 20.596 -9.246 -8.670 1.00 79.00 194 VAL A O 1
ATOM 1457 N N . ASN A 1 195 ? 21.145 -10.940 -10.057 1.00 76.81 195 ASN A N 1
ATOM 1458 C CA . ASN A 1 195 ? 21.445 -11.917 -9.022 1.00 76.81 195 ASN A CA 1
ATOM 1459 C C . ASN A 1 195 ? 22.786 -11.624 -8.320 1.00 76.81 195 ASN A C 1
ATOM 1461 O O . ASN A 1 195 ? 23.815 -12.239 -8.610 1.00 76.81 195 ASN A O 1
ATOM 1465 N N . VAL A 1 196 ? 22.813 -10.608 -7.455 1.00 75.88 196 VAL A N 1
ATOM 1466 C CA . VAL A 1 196 ? 24.020 -10.186 -6.728 1.00 75.88 196 VAL A CA 1
ATOM 1467 C C . VAL A 1 196 ? 23.753 -10.055 -5.234 1.00 75.88 196 VAL A C 1
ATOM 1469 O O . VAL A 1 196 ? 22.733 -9.518 -4.827 1.00 75.88 196 VAL A O 1
ATOM 1472 N N . TYR A 1 197 ? 24.728 -10.427 -4.403 1.00 76.06 197 TYR A N 1
ATOM 1473 C CA . TYR A 1 197 ? 24.674 -10.317 -2.932 1.00 76.06 197 TYR A CA 1
ATOM 1474 C C . TYR A 1 197 ? 24.691 -8.877 -2.383 1.00 76.06 197 TYR A C 1
ATOM 1476 O O . TYR A 1 197 ? 24.910 -8.652 -1.196 1.00 76.06 197 TYR A O 1
ATOM 1484 N N . THR A 1 198 ? 24.552 -7.872 -3.244 1.00 80.06 198 THR A N 1
ATOM 1485 C CA . THR A 1 198 ? 24.504 -6.463 -2.840 1.00 80.06 198 THR A CA 1
ATOM 1486 C C . THR A 1 198 ? 23.069 -5.989 -2.928 1.00 80.06 198 THR A C 1
ATOM 1488 O O . THR A 1 198 ? 22.433 -6.218 -3.950 1.00 80.06 198 THR A O 1
ATOM 1491 N N . TRP A 1 199 ? 22.601 -5.280 -1.903 1.00 79.12 199 TRP A N 1
ATOM 1492 C CA . TRP A 1 199 ? 21.287 -4.651 -1.916 1.00 79.12 199 TRP A CA 1
ATOM 1493 C C . TRP A 1 199 ? 21.125 -3.712 -3.109 1.00 79.12 199 TRP A C 1
ATOM 1495 O O . TRP A 1 199 ? 21.950 -2.824 -3.351 1.00 79.12 199 TRP A O 1
ATOM 1505 N N . ARG A 1 200 ? 20.041 -3.918 -3.848 1.00 83.62 200 ARG A N 1
ATOM 1506 C CA . ARG A 1 200 ? 19.618 -3.108 -4.987 1.00 83.62 200 ARG A CA 1
ATOM 1507 C C . ARG A 1 200 ? 18.215 -2.602 -4.752 1.00 83.62 200 ARG A C 1
ATOM 1509 O O . ARG A 1 200 ? 17.462 -3.230 -4.024 1.00 83.62 200 ARG A O 1
ATOM 1516 N N . GLU A 1 201 ? 17.891 -1.466 -5.354 1.00 85.44 201 GLU A N 1
ATOM 1517 C CA . GLU A 1 201 ? 16.577 -0.851 -5.228 1.00 85.44 201 GLU A CA 1
ATOM 1518 C C . GLU A 1 201 ? 16.085 -0.351 -6.586 1.00 85.44 201 GLU A C 1
ATOM 1520 O O . GLU A 1 201 ? 16.833 0.284 -7.341 1.00 85.44 201 GLU A O 1
ATOM 1525 N N . ASP A 1 202 ? 14.807 -0.598 -6.847 1.00 86.31 202 ASP A N 1
ATOM 1526 C CA . ASP A 1 202 ? 14.021 0.074 -7.869 1.00 86.31 202 ASP A CA 1
ATOM 1527 C C . ASP A 1 202 ? 12.810 0.728 -7.211 1.00 86.31 202 ASP A C 1
ATOM 1529 O O . ASP A 1 202 ? 12.064 0.090 -6.471 1.00 86.31 202 ASP A O 1
ATOM 1533 N N . SER A 1 203 ? 12.577 2.000 -7.519 1.00 86.31 203 SER A N 1
ATOM 1534 C CA . SER A 1 203 ? 11.407 2.725 -7.040 1.00 86.31 203 SER A CA 1
ATOM 1535 C C . SER A 1 203 ? 10.816 3.630 -8.115 1.00 86.31 203 SER A C 1
ATOM 1537 O O . SER A 1 203 ? 11.494 4.047 -9.058 1.00 86.31 203 SER A O 1
ATOM 1539 N N . GLY A 1 204 ? 9.524 3.930 -7.995 1.00 86.88 204 GLY A N 1
ATOM 1540 C CA . GLY A 1 204 ? 8.869 4.918 -8.846 1.00 86.88 204 GLY A CA 1
ATOM 1541 C C . GLY A 1 204 ? 7.347 4.873 -8.789 1.00 86.88 204 GLY A C 1
ATOM 1542 O O . GLY A 1 204 ? 6.749 3.959 -8.226 1.00 86.88 204 GLY A O 1
ATOM 1543 N N . PHE A 1 205 ? 6.716 5.868 -9.409 1.00 85.00 205 PHE A N 1
ATOM 1544 C CA . PHE A 1 205 ? 5.259 5.970 -9.498 1.00 85.00 205 PHE A CA 1
ATOM 1545 C C . PHE A 1 205 ? 4.690 5.016 -10.546 1.00 85.00 205 PHE A C 1
ATOM 1547 O O . PHE A 1 205 ? 5.165 4.979 -11.683 1.00 85.00 205 PHE A O 1
ATOM 1554 N N . LEU A 1 206 ? 3.620 4.303 -10.207 1.00 87.00 206 LEU A N 1
ATOM 1555 C CA . LEU A 1 206 ? 2.793 3.632 -11.207 1.00 87.00 206 LEU A CA 1
ATOM 1556 C C . LEU A 1 206 ? 1.872 4.672 -11.854 1.00 87.00 206 LEU A C 1
ATOM 1558 O O . LEU A 1 206 ? 0.870 5.054 -11.282 1.00 87.00 206 LEU A O 1
ATOM 1562 N N . SER A 1 207 ? 2.205 5.204 -13.024 1.00 83.06 207 SER A N 1
ATOM 1563 C CA . SER A 1 207 ? 1.476 6.362 -13.579 1.00 83.06 207 SER A CA 1
ATOM 1564 C C . SER A 1 207 ? 0.327 6.008 -14.531 1.00 83.06 207 SER A C 1
ATOM 1566 O O . SER A 1 207 ? -0.454 6.884 -14.904 1.00 83.06 207 SER A O 1
ATOM 1568 N N . HIS A 1 208 ? 0.199 4.744 -14.944 1.00 85.88 208 HIS A N 1
ATOM 1569 C CA . HIS A 1 208 ? -0.842 4.338 -15.884 1.00 85.88 208 HIS A CA 1
ATOM 1570 C C . HIS A 1 208 ? -2.170 4.063 -15.168 1.00 85.88 208 HIS A C 1
ATOM 1572 O O . HIS A 1 208 ? -2.369 3.020 -14.549 1.00 85.88 208 HIS A O 1
ATOM 1578 N N . LYS A 1 209 ? -3.090 5.024 -15.288 1.00 79.06 209 LYS A N 1
ATOM 1579 C CA . LYS A 1 209 ? -4.385 5.057 -14.592 1.00 79.06 209 LYS A CA 1
ATOM 1580 C C . LYS A 1 209 ? -5.213 3.783 -14.740 1.00 79.06 209 LYS A C 1
ATOM 1582 O O . LYS A 1 209 ? -5.781 3.313 -13.767 1.00 79.06 209 LYS A O 1
ATOM 1587 N N . ASN A 1 210 ? -5.265 3.222 -15.947 1.00 84.06 210 ASN A N 1
ATOM 1588 C CA . ASN A 1 210 ? -6.166 2.110 -16.262 1.00 84.06 210 ASN A CA 1
ATOM 1589 C C . ASN A 1 210 ? -5.748 0.782 -15.616 1.00 84.06 210 ASN A C 1
ATOM 1591 O O . ASN A 1 210 ? -6.528 -0.166 -15.634 1.00 84.06 210 ASN A O 1
ATOM 1595 N N . ASP A 1 211 ? -4.533 0.704 -15.074 1.00 85.12 211 ASP A N 1
ATOM 1596 C CA . ASP A 1 211 ? -4.033 -0.478 -14.374 1.00 85.12 211 ASP A CA 1
ATOM 1597 C C . ASP A 1 211 ? -4.161 -0.348 -12.845 1.00 85.12 211 ASP A C 1
ATOM 1599 O O . ASP A 1 211 ? -3.920 -1.312 -12.122 1.00 85.12 211 ASP A O 1
ATOM 1603 N N . LEU A 1 212 ? -4.571 0.822 -12.347 1.00 82.81 212 LEU A N 1
ATOM 1604 C CA . LEU A 1 212 ? -4.696 1.135 -10.926 1.00 82.81 212 LEU A CA 1
ATOM 1605 C C . LEU A 1 212 ? -6.141 1.009 -10.428 1.00 82.81 212 LEU A C 1
ATOM 1607 O O . LEU A 1 212 ? -7.063 1.206 -11.217 1.00 82.81 212 LEU A O 1
ATOM 1611 N N . PRO A 1 213 ? -6.354 0.785 -9.117 1.00 81.25 213 PRO A N 1
ATOM 1612 C CA . PRO A 1 213 ? -5.355 0.569 -8.058 1.00 81.25 213 PRO A CA 1
ATOM 1613 C C . PRO A 1 213 ? -4.584 -0.755 -8.184 1.00 81.25 213 PRO A C 1
ATOM 1615 O O . PRO A 1 213 ? -5.001 -1.678 -8.877 1.00 81.25 213 PRO A O 1
ATOM 1618 N N . VAL A 1 214 ? -3.446 -0.854 -7.488 1.00 80.81 214 VAL A N 1
ATOM 1619 C CA . VAL A 1 214 ? -2.719 -2.125 -7.351 1.00 80.81 214 VAL A CA 1
ATOM 1620 C C . VAL A 1 214 ? -3.546 -3.068 -6.482 1.00 80.81 214 VAL A C 1
ATOM 1622 O O . VAL A 1 214 ? -3.799 -2.765 -5.319 1.00 80.81 214 VAL A O 1
ATOM 1625 N N . ALA A 1 215 ? -3.933 -4.219 -7.027 1.00 79.00 215 ALA A N 1
ATOM 1626 C CA . ALA A 1 215 ? -4.695 -5.224 -6.295 1.00 79.00 215 ALA A CA 1
ATOM 1627 C C . ALA A 1 215 ? -3.794 -6.092 -5.406 1.00 79.00 215 ALA A C 1
ATOM 1629 O O . ALA A 1 215 ? -4.172 -6.442 -4.290 1.00 79.00 215 ALA A O 1
ATOM 1630 N N . GLN A 1 216 ? -2.620 -6.493 -5.909 1.00 80.62 216 GLN A N 1
ATOM 1631 C CA . GLN A 1 216 ? -1.704 -7.399 -5.206 1.00 80.62 216 GLN A CA 1
ATOM 1632 C C . GLN A 1 216 ? -0.251 -7.149 -5.603 1.00 80.62 216 GLN A C 1
ATOM 1634 O O . GLN A 1 216 ? 0.036 -6.814 -6.751 1.00 80.62 216 GLN A O 1
ATOM 1639 N N . LEU A 1 217 ? 0.663 -7.416 -4.672 1.00 81.56 217 LEU A N 1
ATOM 1640 C CA . LEU A 1 217 ? 2.084 -7.593 -4.951 1.00 81.56 217 LEU A CA 1
ATOM 1641 C C . LEU A 1 217 ? 2.443 -9.068 -4.804 1.00 81.56 217 LEU A C 1
ATOM 1643 O O . LEU A 1 217 ? 1.993 -9.734 -3.869 1.00 81.56 217 LEU A O 1
ATOM 1647 N N . ARG A 1 218 ? 3.226 -9.589 -5.743 1.00 81.88 218 ARG A N 1
ATOM 1648 C CA . ARG A 1 218 ? 3.652 -10.986 -5.773 1.00 81.88 218 ARG A CA 1
ATOM 1649 C C . ARG A 1 218 ? 5.161 -11.016 -5.920 1.00 81.88 218 ARG A C 1
ATOM 1651 O O . ARG A 1 218 ? 5.693 -10.460 -6.874 1.00 81.88 218 ARG A O 1
ATOM 1658 N N . PHE A 1 219 ? 5.816 -11.670 -4.972 1.00 81.00 219 PHE A N 1
ATOM 1659 C CA . PHE A 1 219 ? 7.257 -11.880 -4.953 1.00 81.00 219 PHE A CA 1
ATOM 1660 C C . PHE A 1 219 ? 7.513 -13.380 -4.821 1.00 81.00 219 PHE A C 1
ATOM 1662 O O . PHE A 1 219 ? 6.852 -14.056 -4.031 1.00 81.00 219 PHE A O 1
ATOM 1669 N N . GLY A 1 220 ? 8.419 -13.886 -5.643 1.00 73.50 220 GLY A N 1
ATOM 1670 C CA . GLY A 1 220 ? 8.927 -15.251 -5.639 1.00 73.50 220 GLY A CA 1
ATOM 1671 C C . GLY A 1 220 ? 10.448 -15.224 -5.545 1.00 73.50 220 GLY A C 1
ATOM 1672 O O . GLY A 1 220 ? 11.011 -14.156 -5.335 1.00 73.50 220 GLY A O 1
ATOM 1673 N N . ASP A 1 221 ? 11.088 -16.383 -5.716 1.00 68.06 221 ASP A N 1
ATOM 1674 C CA . ASP A 1 221 ? 12.552 -16.513 -5.591 1.00 68.06 221 ASP A CA 1
ATOM 1675 C C . ASP A 1 221 ? 13.053 -16.150 -4.176 1.00 68.06 221 ASP A C 1
ATOM 1677 O O . ASP A 1 221 ? 13.897 -15.285 -3.968 1.00 68.06 221 ASP A O 1
ATOM 1681 N N . THR A 1 222 ? 12.406 -16.765 -3.178 1.00 63.56 222 THR A N 1
ATOM 1682 C CA . THR A 1 222 ? 12.720 -16.638 -1.741 1.00 63.56 222 THR A CA 1
ATOM 1683 C C . THR A 1 222 ? 12.942 -18.018 -1.102 1.00 63.56 222 THR A C 1
ATOM 1685 O O . THR A 1 222 ? 12.491 -18.284 0.017 1.00 63.56 222 THR A O 1
ATOM 1688 N N . GLY A 1 223 ? 13.459 -18.965 -1.883 1.00 61.41 223 GLY A N 1
ATOM 1689 C CA . GLY A 1 223 ? 13.611 -20.370 -1.510 1.00 61.41 223 GLY A CA 1
ATOM 1690 C C . GLY A 1 223 ? 14.958 -20.698 -0.867 1.00 61.41 223 GLY A C 1
ATOM 1691 O O . GLY A 1 223 ? 15.035 -21.679 -0.121 1.00 61.41 223 GLY A O 1
ATOM 1692 N N . ASP A 1 224 ? 15.995 -19.901 -1.129 1.00 66.62 224 ASP A N 1
ATOM 1693 C CA . ASP A 1 224 ? 17.322 -20.049 -0.528 1.00 66.62 224 ASP A CA 1
ATOM 1694 C C . ASP A 1 224 ? 17.469 -19.133 0.703 1.00 66.62 224 ASP A C 1
ATOM 1696 O O . ASP A 1 224 ? 16.931 -18.031 0.768 1.00 66.62 224 ASP A O 1
ATOM 1700 N N . GLY A 1 225 ? 18.240 -19.565 1.703 1.00 67.19 225 GLY A N 1
ATOM 1701 C CA . GLY A 1 225 ? 18.486 -18.806 2.935 1.00 67.19 225 GLY A CA 1
ATOM 1702 C C . GLY A 1 225 ? 19.358 -17.559 2.752 1.00 67.19 225 GLY A C 1
ATOM 1703 O O . GLY A 1 225 ? 19.698 -16.916 3.741 1.00 67.19 225 GLY A O 1
ATOM 1704 N N . SER A 1 226 ? 19.761 -17.254 1.517 1.00 68.38 226 SER A N 1
ATOM 1705 C CA . SER A 1 226 ? 20.530 -16.061 1.146 1.00 68.38 226 SER A CA 1
ATOM 1706 C C . SER A 1 226 ? 19.745 -15.067 0.281 1.00 68.38 226 SER A C 1
ATOM 1708 O O . SER A 1 226 ? 20.319 -14.064 -0.141 1.00 68.38 226 SER A O 1
ATOM 1710 N N . GLU A 1 227 ? 18.466 -15.348 0.014 1.00 71.25 227 GLU A N 1
ATOM 1711 C CA . GLU A 1 227 ? 17.565 -14.513 -0.783 1.00 71.25 227 GLU A CA 1
ATOM 1712 C C . GLU A 1 227 ? 16.717 -13.636 0.139 1.00 7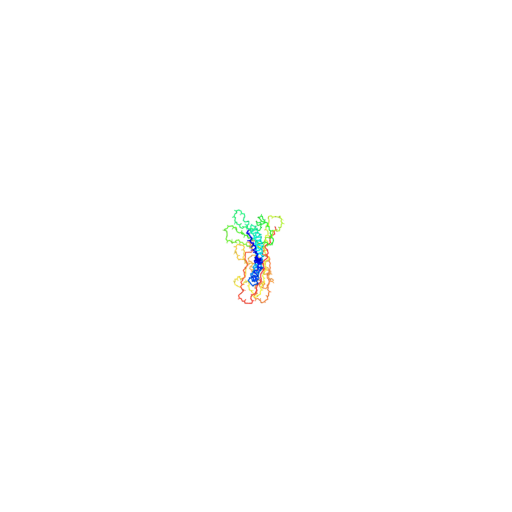1.25 227 GLU A C 1
ATOM 1714 O O . GLU A 1 227 ? 15.809 -14.121 0.815 1.00 71.25 227 GLU A O 1
ATOM 1719 N N . ASP A 1 228 ? 16.968 -12.327 0.125 1.00 73.19 228 ASP A N 1
ATOM 1720 C CA . ASP A 1 228 ? 16.224 -11.369 0.943 1.00 73.19 228 ASP A CA 1
ATOM 1721 C C . ASP A 1 228 ? 15.620 -10.254 0.080 1.00 73.19 228 ASP A C 1
ATOM 1723 O O . ASP A 1 228 ? 16.245 -9.726 -0.847 1.00 73.19 228 ASP A O 1
ATOM 1727 N N . GLY A 1 229 ? 14.393 -9.853 0.420 1.00 74.50 229 GLY A N 1
ATOM 1728 C CA . GLY A 1 229 ? 13.668 -8.810 -0.296 1.00 74.50 229 GLY A CA 1
ATOM 1729 C C . GLY A 1 229 ? 12.715 -8.022 0.599 1.00 74.50 229 GLY A C 1
ATOM 1730 O O . GLY A 1 229 ? 11.997 -8.583 1.427 1.00 74.50 229 GLY A O 1
ATOM 1731 N N . TYR A 1 230 ? 12.679 -6.708 0.394 1.00 77.19 230 TYR A N 1
ATOM 1732 C CA . TYR A 1 230 ? 11.752 -5.773 1.023 1.00 77.19 230 TYR A CA 1
ATOM 1733 C C . TYR A 1 230 ? 10.955 -5.037 -0.046 1.00 77.19 230 TYR A C 1
ATOM 1735 O O . TYR A 1 230 ? 11.476 -4.685 -1.102 1.00 77.19 230 TYR A O 1
ATOM 1743 N N . HIS A 1 231 ? 9.689 -4.757 0.240 1.00 80.12 231 HIS A N 1
ATOM 1744 C CA . HIS A 1 231 ? 8.849 -3.976 -0.653 1.00 80.12 231 HIS A CA 1
ATOM 1745 C C . HIS A 1 231 ? 7.996 -2.988 0.125 1.00 80.12 231 HIS A C 1
ATOM 1747 O O . HIS A 1 231 ? 7.598 -3.229 1.265 1.00 80.12 231 HIS A O 1
ATOM 1753 N N . THR A 1 232 ? 7.684 -1.877 -0.529 1.00 75.94 232 THR A N 1
ATOM 1754 C CA . THR A 1 232 ? 6.719 -0.899 -0.042 1.00 75.94 232 THR A CA 1
ATOM 1755 C C . THR A 1 232 ? 5.782 -0.504 -1.173 1.00 75.94 232 THR A C 1
ATOM 1757 O O . THR A 1 232 ? 6.180 -0.404 -2.337 1.00 75.94 232 THR A O 1
ATOM 1760 N N . LEU A 1 233 ? 4.519 -0.293 -0.816 1.00 80.62 233 LEU A N 1
ATOM 1761 C CA . LEU A 1 233 ? 3.504 0.257 -1.697 1.00 80.62 233 LEU A CA 1
ATOM 1762 C C . LEU A 1 233 ? 2.952 1.515 -1.038 1.00 80.62 233 LEU A C 1
ATOM 1764 O O . LEU A 1 233 ? 2.412 1.456 0.066 1.00 80.62 233 LEU A O 1
ATOM 1768 N N . GLY A 1 234 ? 3.134 2.655 -1.699 1.00 72.31 234 GLY A N 1
ATOM 1769 C CA . GLY A 1 234 ? 2.574 3.926 -1.258 1.00 72.31 234 GLY A CA 1
ATOM 1770 C C . GLY A 1 234 ? 1.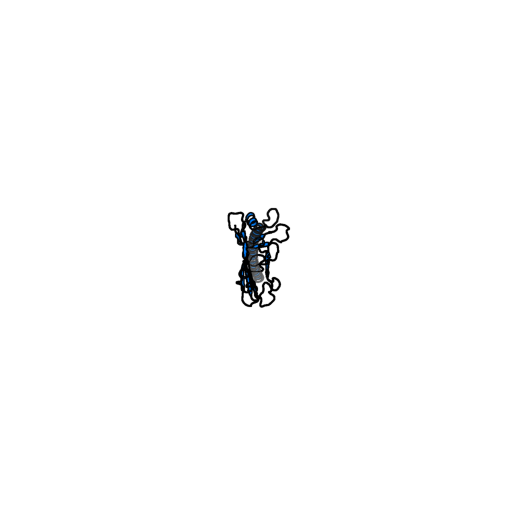045 3.945 -1.310 1.00 72.31 234 GLY A C 1
ATOM 1771 O O . GLY A 1 234 ? 0.400 3.009 -1.782 1.00 72.31 234 GLY A O 1
ATOM 1772 N N . LYS A 1 235 ? 0.452 5.049 -0.854 1.00 69.44 235 LYS A N 1
ATOM 1773 C CA . LYS A 1 235 ? -0.982 5.303 -1.038 1.00 69.44 235 LYS A CA 1
ATOM 1774 C C . LYS A 1 235 ? -1.280 5.598 -2.512 1.00 69.44 235 LYS A C 1
ATOM 1776 O O . LYS A 1 235 ? -0.434 6.157 -3.211 1.00 69.44 235 LYS A O 1
ATOM 1781 N N . LEU A 1 236 ? -2.478 5.243 -2.976 1.00 72.69 236 LEU A N 1
ATOM 1782 C CA . LEU A 1 236 ? -3.000 5.743 -4.251 1.00 72.69 236 LEU A CA 1
ATOM 1783 C C . LEU A 1 236 ? -3.242 7.253 -4.111 1.00 72.69 236 LEU A C 1
ATOM 1785 O O . LEU A 1 236 ? -3.898 7.663 -3.157 1.00 72.69 236 LEU A O 1
ATOM 1789 N N . ILE A 1 237 ? -2.722 8.067 -5.032 1.00 67.44 237 ILE A N 1
ATOM 1790 C CA . ILE A 1 237 ? -2.847 9.531 -4.967 1.00 67.44 237 ILE A CA 1
ATOM 1791 C C . ILE A 1 237 ? -3.710 9.998 -6.134 1.00 67.44 237 ILE A C 1
ATOM 1793 O O . ILE A 1 237 ? -3.303 9.896 -7.289 1.00 67.44 237 ILE A O 1
ATOM 1797 N N . CYS A 1 238 ? -4.887 10.550 -5.852 1.00 60.62 238 CYS A N 1
ATOM 1798 C CA . CYS A 1 238 ? -5.729 11.138 -6.887 1.00 60.62 238 CYS A CA 1
ATOM 1799 C C . CYS A 1 238 ? -5.522 12.648 -6.993 1.00 60.62 238 CYS A C 1
ATOM 1801 O O . CYS A 1 238 ? -5.771 13.390 -6.048 1.00 60.62 238 CYS A O 1
ATOM 1803 N N . TYR A 1 239 ? -5.025 13.090 -8.151 1.00 52.62 239 TYR A N 1
ATOM 1804 C CA . TYR A 1 239 ? -4.942 14.499 -8.514 1.00 52.62 239 TYR A CA 1
ATOM 1805 C C . TYR A 1 239 ? -6.260 14.945 -9.172 1.00 52.62 239 TYR A C 1
ATOM 1807 O O . TYR A 1 239 ? -6.877 14.137 -9.882 1.00 52.62 239 TYR A O 1
ATOM 1815 N N . PRO A 1 240 ? -6.686 16.198 -8.941 1.00 49.09 240 PRO A N 1
ATOM 1816 C CA . PRO A 1 240 ? -7.859 16.788 -9.586 1.00 49.09 240 PRO A CA 1
ATOM 1817 C C . PRO A 1 240 ? -7.717 16.916 -11.112 1.00 49.09 240 PRO A C 1
ATOM 1819 O O . PRO A 1 240 ? -6.568 16.965 -11.614 1.00 49.09 240 PRO A O 1
#

Secondary structure (DSSP, 8-state):
----------PPPP--PPPPP------SHHHHHHHHHHHHHHHHHHHHHHHHHHHHHHHHHHHHHHHHHHHHHHHT---TT----SSHHHHHHHH---TT-EEEE-SS-TTSSS--EEEE---B--S--S--EEEPPEEEEEEES--SEESEESEEEE-TTSPBP---TTPPTT-SS-HHHHHT-SSSSSTTSS--SS-EEEEEE---GGGPSP-EEEE----STT-EEEEEE---EEE-

Radius of gyration: 44.33 Å; chains: 1; bounding box: 82×46×162 Å

Sequence (240 aa):
MGPAGPIGPQGLPGRAVCPAGRTGTPAKSSARADTQISELQSNYQELTEQTSGLRQQNEDLEKRLSVLEKHIRNTTHSDSTGYPPSSCTEVAERSGIDDQTFYVIDPDGPRRGVLPMLLQGCDILEQHGPSECCGGPVISLQTAHQVIWEHRPVAWWVTWDGRQADYWGGASPGSGKCACGQTGTCQGRCNCDVNVYTWREDSGFLSHKNDLPVAQLRFGDTGDGSEDGYHTLGKLICYP